Protein AF-A0A164HMA9-F1 (afdb_monomer_lite)

pLDDT: mean 93.38, std 11.04, range [41.97, 98.81]

Sequence (187 aa):
MAGRTLPPNRSRTSLDQERENFEKTQTLAICKAVNESEVPVKSKHVRSAIIGTFQGKGSKVFWSVILRLPIHSNPIIAWKFCHTLHKILREGHPNVLKDSQQHRDFLVDKGKLWGHFKEGYGKLIYLYCRLLVVKLDFHRRNPKFPGNLMLKDEEIDLVCEQDINLYFQLSVELLDYMDEILSLQTA

Foldseek 3Di:
DDDDDDPDDPPDDPVNVVVVVLLVQLLVLLCQQQDQDPDHRDVVSLVSNQVSCVVVVECVSVVVNLVPDPLLPRLSSLLSNLVSLLSNLQRHHLRHLVVCLVCLVVLVVSLVSLVVVVDDSSVLSNLSSVLVNLLSVLCVVQVLAGSNRDDDPVSVCVSQVVDPVSVVVNVVSVVVSVVSVVSNVVD

InterPro domains:
  IPR008942 ENTH/VHS [G3DSA:1.25.40.90] (10-142)
  IPR008942 ENTH/VHS [SSF48464] (27-141)
  IPR011417 AP180 N-terminal homology (ANTH) domain [PF07651] (26-186)
  IPR013809 ENTH domain [PS50942] (18-146)
  IPR013809 ENTH domain [SM00273] (24-146)
  IPR030224 Sla2 family [PTHR10407] (11-186)

Structure (mmCIF, N/CA/C/O backbone):
data_AF-A0A164HMA9-F1
#
_entry.id   AF-A0A164HMA9-F1
#
loop_
_atom_site.group_PDB
_atom_site.id
_atom_site.type_symbol
_atom_site.label_atom_id
_atom_site.label_alt_id
_atom_site.label_comp_id
_atom_site.label_asym_id
_atom_site.label_entity_id
_atom_site.label_seq_id
_atom_site.pdbx_PDB_ins_code
_atom_site.Cartn_x
_atom_site.Cartn_y
_atom_site.Cartn_z
_atom_site.occupancy
_atom_site.B_iso_or_equiv
_atom_site.auth_seq_id
_atom_site.auth_comp_id
_atom_site.auth_asym_id
_atom_site.auth_atom_id
_atom_site.pdbx_PDB_model_num
ATOM 1 N N . MET A 1 1 ? -10.233 56.058 -25.658 1.00 42.38 1 MET A N 1
ATOM 2 C CA . MET A 1 1 ? -9.055 55.198 -25.412 1.00 42.38 1 MET A CA 1
ATOM 3 C C . MET A 1 1 ? -9.247 54.517 -24.065 1.00 42.38 1 MET A C 1
ATOM 5 O O . MET A 1 1 ? -9.192 55.199 -23.054 1.00 42.38 1 MET A O 1
ATOM 9 N N . ALA A 1 2 ? -9.569 53.222 -24.041 1.00 41.97 2 ALA A N 1
ATOM 10 C CA . ALA A 1 2 ? -9.726 52.460 -22.800 1.00 41.97 2 ALA A CA 1
ATOM 11 C C . ALA A 1 2 ? -8.442 51.656 -22.550 1.00 41.97 2 ALA A C 1
ATOM 13 O O . ALA A 1 2 ? -8.130 50.734 -23.305 1.00 41.97 2 ALA A O 1
ATOM 14 N N . GLY A 1 3 ? -7.675 52.049 -21.532 1.00 44.75 3 GLY A N 1
ATOM 15 C CA . GLY A 1 3 ? -6.480 51.330 -21.098 1.00 44.75 3 GLY A CA 1
ATOM 16 C C . GLY A 1 3 ? -6.866 49.997 -20.464 1.00 44.75 3 GLY A C 1
ATOM 17 O O . GLY A 1 3 ? -7.568 49.969 -19.457 1.00 44.75 3 GLY A O 1
ATOM 18 N N . ARG A 1 4 ? -6.421 48.888 -21.063 1.00 50.56 4 ARG A N 1
ATOM 19 C CA . ARG A 1 4 ? -6.525 47.555 -20.462 1.00 50.56 4 ARG A CA 1
ATOM 20 C C . ARG A 1 4 ? -5.518 47.466 -19.318 1.00 50.56 4 ARG A C 1
ATOM 22 O O . ARG A 1 4 ? -4.314 47.440 -19.558 1.00 50.56 4 ARG A O 1
ATOM 29 N N . THR A 1 5 ? -6.008 47.416 -18.088 1.00 55.44 5 THR A N 1
ATOM 30 C CA . THR A 1 5 ? -5.217 47.027 -16.922 1.00 55.44 5 THR A CA 1
ATOM 31 C C . THR A 1 5 ? -4.917 45.529 -17.008 1.00 55.44 5 THR A C 1
ATOM 33 O O . THR A 1 5 ? -5.821 44.697 -17.083 1.00 55.44 5 THR A O 1
ATOM 36 N N . LEU A 1 6 ? -3.631 45.178 -17.051 1.00 59.38 6 LEU A N 1
ATOM 37 C CA . LEU A 1 6 ? -3.171 43.800 -16.869 1.00 59.38 6 LEU A CA 1
ATOM 38 C C . LEU A 1 6 ? -3.570 43.334 -15.458 1.00 59.38 6 LEU A C 1
ATOM 40 O O . LEU A 1 6 ? -3.410 44.110 -14.511 1.00 59.38 6 LEU A O 1
ATOM 44 N N . PRO A 1 7 ? -4.083 42.102 -15.279 1.00 55.00 7 PRO A N 1
ATOM 45 C CA . PRO A 1 7 ? -4.412 41.616 -13.949 1.00 55.00 7 PRO A CA 1
ATOM 46 C C . PRO A 1 7 ? -3.130 41.490 -13.109 1.00 55.00 7 PRO A C 1
ATOM 48 O O . PRO A 1 7 ? -2.076 41.129 -13.644 1.00 55.00 7 PRO A O 1
ATOM 51 N N . PRO A 1 8 ? -3.190 41.784 -11.799 1.00 51.38 8 PRO A N 1
ATOM 52 C CA . PRO A 1 8 ? -2.022 41.734 -10.936 1.00 51.38 8 PRO A CA 1
ATOM 53 C C . PRO A 1 8 ? -1.482 40.304 -10.877 1.00 51.38 8 PRO A C 1
ATOM 55 O O . PRO A 1 8 ? -2.221 39.347 -10.635 1.00 51.38 8 PRO A O 1
ATOM 58 N N . ASN A 1 9 ? -0.175 40.173 -11.106 1.00 57.00 9 ASN A N 1
ATOM 59 C CA . ASN A 1 9 ? 0.567 38.931 -10.955 1.00 57.00 9 ASN A CA 1
ATOM 60 C C . ASN A 1 9 ? 0.371 38.428 -9.518 1.00 57.00 9 ASN A C 1
ATOM 62 O O . ASN A 1 9 ? 0.857 39.038 -8.564 1.00 57.00 9 ASN A O 1
ATOM 66 N N . ARG A 1 10 ? -0.422 37.365 -9.357 1.00 59.72 10 ARG A N 1
ATOM 67 C CA . ARG A 1 10 ? -0.790 36.808 -8.055 1.00 59.72 10 ARG A CA 1
ATOM 68 C C . ARG A 1 10 ? 0.473 36.204 -7.440 1.00 59.72 10 ARG A C 1
ATOM 70 O O . ARG A 1 10 ? 0.840 35.076 -7.758 1.00 59.72 10 ARG A O 1
ATOM 77 N N . SER A 1 11 ? 1.162 36.988 -6.612 1.00 60.69 11 SER A N 1
ATOM 78 C CA . SER A 1 11 ? 2.310 36.535 -5.827 1.00 60.69 11 SER A CA 1
ATOM 79 C C . SER A 1 11 ? 1.923 35.250 -5.091 1.00 60.69 11 SER A C 1
ATOM 81 O O . SER A 1 11 ? 0.920 35.224 -4.372 1.00 60.69 11 SER A O 1
ATOM 83 N N . ARG A 1 12 ? 2.654 34.161 -5.350 1.00 65.44 12 ARG A N 1
ATOM 84 C CA . ARG A 1 12 ? 2.408 32.855 -4.724 1.00 65.44 12 ARG A CA 1
ATOM 85 C C . ARG A 1 12 ? 2.586 32.990 -3.215 1.00 65.44 12 ARG A C 1
ATOM 87 O O . ARG A 1 12 ? 3.557 33.590 -2.760 1.00 65.44 12 ARG A O 1
ATOM 94 N N . THR A 1 13 ? 1.651 32.443 -2.443 1.00 80.12 13 THR A N 1
ATOM 95 C CA . THR A 1 13 ? 1.720 32.532 -0.982 1.00 80.12 13 THR A CA 1
ATOM 96 C C . THR A 1 13 ? 2.803 31.595 -0.434 1.00 80.12 13 THR A C 1
ATOM 98 O O . THR A 1 13 ? 3.120 30.576 -1.050 1.00 80.12 13 THR A O 1
ATOM 101 N N . SER A 1 14 ? 3.359 31.904 0.744 1.00 86.56 14 SER A N 1
ATOM 102 C CA . SER A 1 14 ? 4.336 31.028 1.424 1.00 86.56 14 SER A CA 1
ATOM 103 C C . SER A 1 14 ? 3.796 29.604 1.622 1.00 86.56 14 SER A C 1
ATOM 105 O O . SER A 1 14 ? 4.522 28.631 1.442 1.00 86.56 14 SER A O 1
ATOM 107 N N . LEU A 1 15 ? 2.496 29.477 1.908 1.00 84.81 15 LEU A N 1
ATOM 108 C CA . LEU A 1 15 ? 1.815 28.194 2.100 1.00 84.81 15 LEU A CA 1
ATOM 109 C C . LEU A 1 15 ? 1.736 27.370 0.806 1.00 84.81 15 LEU A C 1
ATOM 111 O O . LEU A 1 15 ? 1.909 26.151 0.832 1.00 84.81 15 LEU A O 1
ATOM 115 N N . ASP A 1 16 ? 1.507 28.021 -0.339 1.00 86.75 16 ASP A N 1
ATOM 116 C CA . ASP A 1 16 ? 1.524 27.339 -1.638 1.00 86.75 16 ASP A CA 1
ATOM 117 C C . ASP A 1 16 ? 2.924 26.801 -1.958 1.00 86.75 16 ASP A C 1
ATOM 119 O O . ASP A 1 16 ? 3.058 25.687 -2.470 1.00 86.75 16 ASP A O 1
ATOM 123 N N . GLN A 1 17 ? 3.966 27.561 -1.607 1.00 88.88 17 GLN A N 1
ATOM 124 C CA . GLN A 1 17 ? 5.356 27.157 -1.805 1.00 88.88 17 GLN A CA 1
ATOM 125 C C . GLN A 1 17 ? 5.742 25.967 -0.915 1.00 88.88 17 GLN A C 1
ATOM 127 O O . GLN A 1 17 ? 6.400 25.037 -1.383 1.00 88.88 17 GLN A O 1
ATOM 132 N N . GLU A 1 18 ? 5.313 25.960 0.349 1.00 89.50 18 GLU A N 1
ATOM 133 C CA . GLU A 1 18 ? 5.516 24.833 1.266 1.00 89.50 18 GLU A CA 1
ATOM 134 C C . GLU A 1 18 ? 4.823 23.563 0.767 1.00 89.50 18 GLU A C 1
ATOM 136 O O . GLU A 1 18 ? 5.439 22.493 0.746 1.00 89.50 18 GLU A O 1
ATOM 141 N N . ARG A 1 19 ? 3.576 23.680 0.289 1.00 89.50 19 ARG A N 1
ATOM 142 C CA . ARG A 1 19 ? 2.839 22.548 -0.287 1.00 89.50 19 ARG A CA 1
ATOM 143 C C . ARG A 1 19 ? 3.537 21.995 -1.528 1.00 89.50 19 ARG A C 1
ATOM 145 O O . ARG A 1 19 ? 3.702 20.782 -1.643 1.00 89.50 19 ARG A O 1
ATOM 152 N N . GLU A 1 20 ? 3.976 22.864 -2.436 1.00 91.62 20 GLU A N 1
ATOM 153 C CA . GLU A 1 20 ? 4.693 22.454 -3.649 1.00 91.62 20 GLU A CA 1
ATOM 154 C C . GLU A 1 20 ? 6.024 21.764 -3.306 1.00 91.62 20 GLU A C 1
ATOM 156 O O . GLU A 1 20 ? 6.363 20.723 -3.874 1.00 91.62 20 GLU A O 1
ATOM 161 N N . ASN A 1 21 ? 6.768 22.303 -2.337 1.00 94.06 21 ASN A N 1
ATOM 162 C CA . ASN A 1 21 ? 8.024 21.716 -1.871 1.00 94.06 21 ASN A CA 1
ATOM 163 C C . ASN A 1 21 ? 7.807 20.340 -1.221 1.00 94.06 21 ASN A C 1
ATOM 165 O O . ASN A 1 21 ? 8.587 19.411 -1.463 1.00 94.06 21 ASN A O 1
ATOM 169 N N . PHE A 1 22 ? 6.737 20.186 -0.438 1.00 94.44 22 PHE A N 1
ATOM 170 C CA . PHE A 1 22 ? 6.326 18.903 0.125 1.00 94.44 22 PHE A CA 1
ATOM 171 C C . PHE A 1 22 ? 6.006 17.883 -0.975 1.00 94.44 22 PHE A C 1
ATOM 173 O O . PHE A 1 22 ? 6.585 16.795 -0.985 1.00 94.44 22 PHE A O 1
ATOM 180 N N . GLU A 1 23 ? 5.147 18.237 -1.935 1.00 95.06 23 GLU A N 1
ATOM 181 C CA . GLU A 1 23 ? 4.755 17.345 -3.033 1.00 95.06 23 GLU A CA 1
ATOM 182 C C . GLU A 1 23 ? 5.958 16.922 -3.884 1.00 95.06 23 GLU A C 1
ATOM 184 O O . GLU A 1 23 ? 6.098 15.740 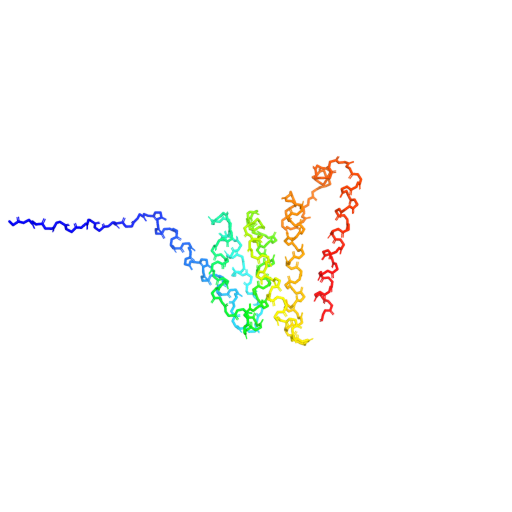-4.215 1.00 95.06 23 GLU A O 1
ATOM 189 N N . LYS A 1 24 ? 6.874 17.853 -4.179 1.00 96.06 24 LYS A N 1
ATOM 190 C CA . LYS A 1 24 ? 8.140 17.565 -4.872 1.00 96.06 24 LYS A CA 1
ATOM 191 C C . LYS A 1 24 ? 8.995 16.573 -4.090 1.00 96.06 24 LYS A C 1
ATOM 193 O O . LYS A 1 24 ? 9.445 15.570 -4.644 1.00 96.06 24 LYS A O 1
ATOM 198 N N . THR A 1 25 ? 9.191 16.820 -2.797 1.00 95.94 25 THR A N 1
ATOM 199 C CA . THR A 1 25 ? 10.012 15.960 -1.930 1.00 95.94 25 THR A CA 1
ATOM 200 C C . THR A 1 25 ? 9.420 14.558 -1.816 1.00 95.94 25 THR A C 1
ATOM 202 O O . THR A 1 25 ? 10.141 13.565 -1.939 1.00 95.94 25 THR A O 1
ATOM 205 N N . GLN A 1 26 ? 8.100 14.463 -1.645 1.00 97.25 26 GLN A N 1
ATOM 206 C CA . GLN A 1 26 ? 7.395 13.187 -1.584 1.00 97.25 26 GLN A CA 1
ATOM 207 C C . GLN A 1 26 ? 7.448 12.431 -2.903 1.00 97.25 26 GLN A C 1
ATOM 209 O O . GLN A 1 26 ? 7.765 11.243 -2.912 1.00 97.25 26 GLN A O 1
ATOM 214 N N . THR A 1 27 ? 7.239 13.120 -4.023 1.00 98.06 27 THR A N 1
ATOM 215 C CA . THR A 1 27 ? 7.358 12.522 -5.357 1.00 98.06 27 THR A CA 1
ATOM 216 C C . THR A 1 27 ? 8.736 11.898 -5.557 1.00 98.06 27 THR A C 1
ATOM 218 O O . THR A 1 27 ? 8.840 10.740 -5.955 1.00 98.06 27 THR A O 1
ATOM 221 N N . LEU A 1 28 ? 9.806 12.615 -5.197 1.00 97.75 28 LEU A N 1
ATOM 222 C CA . LEU A 1 28 ? 11.170 12.092 -5.287 1.00 97.75 28 LEU A CA 1
ATOM 223 C C . LEU A 1 28 ? 11.397 10.878 -4.380 1.00 97.75 28 LEU A C 1
ATOM 225 O O . LEU A 1 28 ? 12.070 9.932 -4.791 1.00 97.75 28 LEU A O 1
ATOM 229 N N . ALA A 1 29 ? 10.862 10.884 -3.157 1.00 97.69 29 ALA A N 1
ATOM 230 C CA . ALA A 1 29 ? 10.971 9.743 -2.252 1.00 97.69 29 ALA A CA 1
ATOM 231 C C . ALA A 1 29 ? 10.271 8.501 -2.825 1.00 97.69 29 ALA A C 1
ATOM 233 O O . ALA A 1 29 ? 10.869 7.425 -2.848 1.00 97.69 29 ALA A O 1
ATOM 234 N N . ILE A 1 30 ? 9.052 8.662 -3.348 1.00 98.50 30 ILE A N 1
ATOM 235 C CA . ILE A 1 30 ? 8.262 7.572 -3.931 1.00 98.50 30 ILE A CA 1
ATOM 236 C C . ILE A 1 30 ? 8.946 7.020 -5.184 1.00 98.50 30 ILE A C 1
ATOM 238 O O . ILE A 1 30 ? 9.157 5.813 -5.258 1.00 98.50 30 ILE A O 1
ATOM 242 N N . CYS A 1 31 ? 9.388 7.870 -6.116 1.00 98.31 31 CYS A N 1
ATOM 243 C CA . CYS A 1 31 ? 10.107 7.422 -7.315 1.00 98.31 31 CYS A CA 1
ATOM 244 C C . CYS A 1 31 ? 11.437 6.730 -6.974 1.00 98.31 31 CYS A C 1
ATOM 246 O O . CYS A 1 31 ? 11.845 5.790 -7.648 1.00 98.31 31 CYS A O 1
ATOM 248 N N . LYS A 1 32 ? 12.124 7.146 -5.901 1.00 98.19 32 LYS A N 1
ATOM 249 C CA . LYS A 1 32 ? 13.338 6.455 -5.436 1.00 98.19 32 LYS A CA 1
ATOM 250 C C . LYS A 1 32 ? 13.043 5.130 -4.732 1.00 98.19 32 LYS A C 1
ATOM 2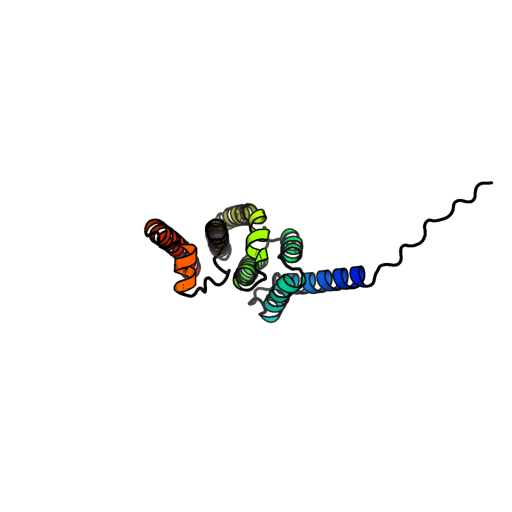52 O O . LYS A 1 32 ? 13.920 4.267 -4.722 1.00 98.19 32 LYS A O 1
ATOM 257 N N . ALA A 1 33 ? 11.865 4.961 -4.133 1.00 98.25 33 ALA A N 1
ATOM 258 C CA . ALA A 1 33 ? 11.427 3.683 -3.574 1.00 98.25 33 ALA A CA 1
ATOM 259 C C . ALA A 1 33 ? 10.963 2.720 -4.680 1.00 98.25 33 ALA A C 1
ATOM 261 O O . ALA A 1 33 ? 11.342 1.553 -4.671 1.00 98.25 33 ALA A O 1
ATOM 262 N N . VAL A 1 34 ? 10.202 3.224 -5.651 1.00 98.44 34 VAL A N 1
ATOM 263 C CA . VAL A 1 34 ? 9.575 2.467 -6.739 1.00 98.44 34 VAL A CA 1
ATOM 264 C C . VAL A 1 34 ? 10.280 2.794 -8.060 1.00 98.44 34 VAL A C 1
ATOM 266 O O . VAL A 1 34 ? 9.800 3.586 -8.865 1.00 98.44 34 VAL A O 1
ATOM 269 N N . ASN A 1 35 ? 11.458 2.200 -8.249 1.00 97.81 35 ASN A N 1
ATOM 270 C CA . ASN A 1 35 ? 12.292 2.360 -9.445 1.00 97.81 35 ASN A CA 1
ATOM 271 C C . ASN A 1 35 ? 12.553 1.015 -10.137 1.00 97.81 35 ASN A C 1
ATOM 273 O O . ASN A 1 35 ? 12.222 -0.041 -9.607 1.00 97.81 35 ASN A O 1
ATOM 277 N N . GLU A 1 36 ? 13.184 1.061 -11.304 1.00 98.00 36 GLU A N 1
ATOM 278 C CA . GLU A 1 36 ? 13.479 -0.113 -12.134 1.00 98.00 36 GLU A CA 1
ATOM 279 C C . GLU A 1 36 ? 14.688 -0.942 -11.682 1.00 98.00 36 GLU A C 1
ATOM 281 O O . GLU A 1 36 ? 14.882 -2.048 -12.172 1.00 98.00 36 GLU A O 1
ATOM 286 N N . SER A 1 37 ? 15.509 -0.444 -10.753 1.00 97.69 37 SER A N 1
ATOM 287 C CA . SER A 1 37 ? 16.722 -1.152 -10.337 1.00 97.69 37 SER A CA 1
ATOM 288 C C . SER A 1 37 ? 16.371 -2.410 -9.546 1.00 97.69 37 SER A C 1
ATOM 290 O O . SER A 1 37 ? 15.733 -2.307 -8.499 1.00 97.69 37 SER A O 1
ATOM 292 N N . GLU A 1 38 ? 16.834 -3.581 -9.973 1.00 97.00 38 GLU A N 1
ATOM 293 C CA . GLU A 1 38 ? 16.605 -4.871 -9.304 1.00 97.00 38 GLU A CA 1
ATOM 294 C C . GLU A 1 38 ? 17.461 -5.017 -8.034 1.00 97.00 38 GLU A C 1
ATOM 296 O O . GLU A 1 38 ? 18.403 -5.790 -7.924 1.00 97.00 38 GLU A O 1
ATOM 301 N N . VAL A 1 39 ? 17.153 -4.177 -7.054 1.00 97.19 39 VAL A N 1
ATOM 302 C CA . VAL A 1 39 ? 17.777 -4.133 -5.734 1.00 97.19 39 VAL A CA 1
ATOM 303 C C . VAL A 1 39 ? 16.689 -3.931 -4.685 1.00 97.19 39 VAL A C 1
ATOM 305 O O . VAL A 1 39 ? 15.644 -3.342 -5.003 1.00 97.19 39 VAL A O 1
ATOM 308 N N . PRO A 1 40 ? 16.922 -4.339 -3.425 1.00 96.25 40 PRO A N 1
ATOM 309 C CA . PRO A 1 40 ? 15.972 -4.108 -2.347 1.00 96.25 40 PRO A CA 1
ATOM 310 C C . PRO A 1 40 ? 15.517 -2.646 -2.264 1.00 96.25 40 PRO A C 1
ATOM 312 O O . PRO A 1 40 ? 16.291 -1.707 -2.491 1.00 96.25 40 PRO A O 1
ATOM 315 N N . VAL A 1 41 ? 14.242 -2.438 -1.921 1.00 96.19 41 VAL A N 1
ATOM 316 C CA . VAL A 1 41 ? 13.709 -1.088 -1.707 1.00 96.19 41 VAL A CA 1
ATOM 317 C C . VAL A 1 41 ? 14.472 -0.443 -0.553 1.00 96.19 41 VAL A C 1
ATOM 319 O O . VAL A 1 41 ? 14.503 -0.962 0.560 1.00 96.19 41 VAL A O 1
ATOM 322 N N . LYS A 1 42 ? 15.087 0.716 -0.799 1.00 95.44 42 LYS A N 1
ATOM 323 C CA . LYS A 1 42 ? 15.872 1.406 0.230 1.00 95.44 42 LYS A CA 1
ATOM 324 C C . LYS A 1 42 ? 14.946 1.915 1.337 1.00 95.44 42 LYS A C 1
ATOM 326 O O . LYS A 1 42 ? 14.136 2.814 1.099 1.00 95.44 42 LYS A O 1
ATOM 331 N N . SER A 1 43 ? 15.137 1.424 2.563 1.00 95.75 43 SER A N 1
ATOM 332 C CA . SER A 1 43 ? 14.278 1.723 3.722 1.00 95.75 43 SER A CA 1
ATOM 333 C C . SER A 1 43 ? 14.105 3.216 3.991 1.00 95.75 43 SER A C 1
ATOM 335 O O . SER A 1 43 ? 13.018 3.650 4.360 1.00 95.75 43 SER A O 1
ATOM 337 N N . LYS A 1 44 ? 15.137 4.034 3.735 1.00 97.44 44 LYS A N 1
ATOM 338 C CA . LYS A 1 44 ? 15.043 5.495 3.889 1.00 97.44 44 LYS A CA 1
ATOM 339 C C . LYS A 1 44 ? 13.964 6.125 3.004 1.00 97.44 44 LYS A C 1
ATOM 341 O O . LYS A 1 44 ? 13.292 7.044 3.448 1.00 97.44 44 LYS A O 1
ATOM 346 N N . HIS A 1 45 ? 13.765 5.626 1.782 1.00 98.06 45 HIS A N 1
ATOM 347 C CA . HIS A 1 45 ? 12.774 6.177 0.854 1.00 98.06 45 HIS A CA 1
ATOM 348 C C . HIS A 1 45 ? 11.354 5.745 1.226 1.00 98.06 45 HIS A C 1
ATOM 350 O O . HIS A 1 45 ? 10.450 6.574 1.202 1.00 98.06 45 HIS A O 1
ATOM 356 N N . VAL A 1 46 ? 11.178 4.498 1.679 1.00 98.25 46 VAL A N 1
ATOM 357 C CA . VAL A 1 46 ? 9.897 4.028 2.237 1.00 98.25 46 VAL A CA 1
ATOM 358 C C . VAL A 1 46 ? 9.540 4.819 3.494 1.00 98.25 46 VAL A C 1
ATOM 360 O O . VAL A 1 46 ? 8.426 5.320 3.602 1.00 98.25 46 VAL A O 1
ATOM 363 N N . ARG A 1 47 ? 10.498 5.019 4.409 1.00 98.19 47 ARG A N 1
ATOM 364 C CA . ARG A 1 47 ? 10.296 5.827 5.620 1.00 98.19 47 ARG A CA 1
ATOM 365 C C . ARG A 1 47 ? 9.905 7.266 5.282 1.00 98.19 47 ARG A C 1
ATOM 367 O O . ARG A 1 47 ? 8.975 7.789 5.883 1.00 98.19 47 ARG A O 1
ATOM 374 N N . SER A 1 48 ? 10.570 7.895 4.310 1.00 98.25 48 SER A N 1
ATOM 375 C CA . SER A 1 48 ? 10.191 9.233 3.838 1.00 98.25 48 SER A CA 1
ATOM 376 C C . SER A 1 48 ? 8.774 9.276 3.261 1.00 98.25 48 SER A C 1
ATOM 378 O O . SER A 1 48 ? 8.056 10.237 3.534 1.00 98.25 48 SER A O 1
ATOM 380 N N . ALA A 1 49 ? 8.358 8.247 2.514 1.00 98.25 49 ALA A N 1
ATOM 381 C CA . ALA A 1 49 ? 6.998 8.143 1.986 1.00 98.25 49 ALA A CA 1
ATOM 382 C C . ALA A 1 49 ? 5.957 7.965 3.108 1.00 98.25 49 ALA A C 1
ATOM 384 O O . ALA A 1 49 ? 4.935 8.645 3.106 1.00 98.25 49 ALA A O 1
ATOM 385 N N . ILE A 1 50 ? 6.248 7.128 4.113 1.00 98.56 50 ILE A N 1
ATOM 386 C CA . ILE A 1 50 ? 5.408 6.945 5.309 1.00 98.56 50 ILE A CA 1
ATOM 387 C C . ILE A 1 50 ? 5.248 8.268 6.065 1.00 98.56 50 ILE A C 1
ATOM 389 O O . ILE A 1 50 ? 4.121 8.705 6.280 1.00 98.56 50 ILE A O 1
ATOM 393 N N . ILE A 1 51 ? 6.350 8.951 6.402 1.00 98.31 51 ILE A N 1
ATOM 394 C CA . ILE A 1 51 ? 6.321 10.274 7.060 1.00 98.31 51 ILE A CA 1
ATOM 395 C C . ILE A 1 51 ? 5.517 11.275 6.221 1.00 98.31 51 ILE A C 1
ATOM 397 O O . ILE A 1 51 ? 4.743 12.068 6.758 1.00 98.31 51 ILE A O 1
ATOM 401 N N . GLY A 1 52 ? 5.647 11.190 4.898 1.00 97.94 52 GLY A N 1
ATOM 402 C CA . GLY A 1 52 ? 4.862 11.968 3.953 1.00 97.94 52 GLY A CA 1
ATOM 403 C C . GLY A 1 52 ? 3.363 11.834 4.129 1.00 97.94 52 GLY A C 1
ATOM 404 O O . GLY A 1 52 ? 2.652 12.832 4.054 1.00 97.94 52 GLY A O 1
ATOM 405 N N . THR A 1 53 ? 2.878 10.628 4.421 1.00 98.31 53 THR A N 1
ATOM 406 C CA . THR A 1 53 ? 1.445 10.416 4.653 1.00 98.31 53 THR A CA 1
ATOM 407 C C . THR A 1 53 ? 0.934 11.140 5.896 1.00 98.31 53 THR A C 1
ATOM 409 O O . THR A 1 53 ? -0.204 11.600 5.897 1.00 98.31 53 THR A O 1
ATOM 412 N N . PHE A 1 54 ? 1.766 11.318 6.929 1.00 98.12 54 PHE A N 1
ATOM 413 C CA . PHE A 1 54 ? 1.404 12.096 8.118 1.00 98.12 54 PHE A CA 1
ATOM 414 C C . PHE A 1 54 ? 1.392 13.598 7.830 1.00 98.12 54 PHE A C 1
ATOM 416 O O . PHE A 1 54 ? 0.444 14.284 8.202 1.00 98.12 54 PHE A O 1
ATOM 423 N N . GLN A 1 55 ? 2.397 14.098 7.108 1.00 96.38 55 GLN A N 1
ATOM 424 C CA . GLN A 1 55 ? 2.462 15.505 6.694 1.00 96.38 55 GLN A CA 1
ATOM 425 C C . GLN A 1 55 ? 1.295 15.883 5.767 1.00 96.38 55 GLN A C 1
ATOM 427 O O . GLN A 1 55 ? 0.676 16.929 5.938 1.00 96.38 55 GLN A O 1
ATOM 432 N N . GLY A 1 56 ? 0.954 15.002 4.822 1.00 95.19 56 GLY A N 1
ATOM 433 C CA . GLY A 1 56 ? -0.160 15.176 3.887 1.00 95.19 56 GLY A CA 1
ATOM 434 C C . GLY A 1 56 ? -1.526 14.716 4.410 1.00 95.19 56 GLY A C 1
ATOM 435 O O . GLY A 1 56 ? -2.502 14.809 3.669 1.00 95.19 56 GLY A O 1
ATOM 436 N N . LYS A 1 57 ? -1.601 14.205 5.650 1.00 96.56 57 LYS A N 1
ATOM 437 C CA . LYS A 1 57 ? -2.811 13.656 6.301 1.00 96.56 57 LYS A CA 1
ATOM 438 C C . LYS A 1 57 ? -3.559 12.584 5.487 1.00 96.56 57 LYS A C 1
ATOM 440 O O . LYS A 1 57 ? -4.785 12.475 5.568 1.00 96.56 57 LYS A O 1
ATOM 445 N N . GLY A 1 58 ? -2.836 11.782 4.709 1.00 97.00 58 GLY A N 1
ATOM 446 C CA . GLY A 1 58 ? -3.413 10.780 3.814 1.00 97.00 58 GLY A CA 1
ATOM 447 C C . GLY A 1 58 ? -2.445 10.286 2.743 1.00 97.00 58 GLY A C 1
ATOM 448 O O . GLY A 1 58 ? -1.239 10.526 2.803 1.00 97.00 58 GLY A O 1
ATOM 449 N N . SER A 1 59 ? -2.977 9.588 1.741 1.00 97.81 59 SER A N 1
ATOM 450 C CA . SER A 1 59 ? -2.185 8.916 0.692 1.00 97.81 59 SER A CA 1
ATOM 451 C C . SER A 1 59 ? -2.296 9.553 -0.699 1.00 97.81 59 SER A C 1
ATOM 453 O O . SER A 1 59 ? -1.773 9.013 -1.673 1.00 97.81 59 SER A O 1
ATOM 455 N N . LYS A 1 60 ? -2.931 10.727 -0.812 1.00 97.25 60 LYS A N 1
ATOM 456 C CA . LYS A 1 60 ? -3.199 11.394 -2.100 1.00 97.25 60 LYS A CA 1
ATOM 457 C C . LYS A 1 60 ? -1.952 11.548 -2.979 1.00 97.25 60 LYS A C 1
ATOM 459 O O . LYS A 1 60 ? -1.983 11.191 -4.155 1.00 97.25 60 LYS A O 1
ATOM 464 N N . VAL A 1 61 ? -0.850 12.057 -2.420 1.00 97.75 61 VAL A N 1
ATOM 465 C CA . VAL A 1 61 ? 0.402 12.246 -3.177 1.00 97.75 61 VAL A CA 1
ATOM 466 C C . VAL A 1 61 ? 0.971 10.899 -3.620 1.00 97.75 61 VAL A C 1
ATOM 468 O O . VAL A 1 61 ? 1.333 10.764 -4.787 1.00 97.75 61 VAL A O 1
ATOM 471 N N . PHE A 1 62 ? 0.967 9.893 -2.736 1.00 98.56 62 PHE A N 1
ATOM 472 C CA . PHE A 1 62 ? 1.420 8.537 -3.051 1.00 98.56 62 PHE A CA 1
ATOM 473 C C . PHE A 1 62 ? 0.709 7.979 -4.283 1.00 98.56 62 PHE A C 1
ATOM 475 O O . PHE A 1 62 ? 1.357 7.692 -5.291 1.00 98.56 62 PHE A O 1
ATOM 482 N N . TRP A 1 63 ? -0.622 7.920 -4.250 1.00 98.56 63 TRP A N 1
ATOM 483 C CA . TRP A 1 63 ? -1.403 7.394 -5.367 1.00 98.56 63 TRP A CA 1
ATOM 484 C C . TRP A 1 63 ? -1.252 8.228 -6.636 1.00 98.56 63 TRP A C 1
ATOM 486 O O . TRP A 1 63 ? -1.120 7.662 -7.720 1.00 98.56 63 TRP A O 1
ATOM 496 N N . SER A 1 64 ? -1.157 9.557 -6.520 1.00 98.12 64 SER A N 1
ATOM 497 C CA . SER A 1 64 ? -0.919 10.416 -7.685 1.00 98.12 64 SER A CA 1
ATOM 498 C C . SER A 1 64 ? 0.384 10.078 -8.416 1.00 98.12 64 SER A C 1
ATOM 500 O O . SER A 1 64 ? 0.455 10.251 -9.629 1.00 98.12 64 SER A O 1
ATOM 502 N N . VAL A 1 65 ? 1.425 9.634 -7.705 1.00 98.44 65 VAL A N 1
ATOM 503 C CA . VAL A 1 65 ? 2.716 9.252 -8.295 1.00 98.44 65 VAL A CA 1
ATOM 504 C C . VAL A 1 65 ? 2.633 7.841 -8.864 1.00 98.44 65 VAL A C 1
ATOM 506 O O . VAL A 1 65 ? 2.980 7.640 -10.023 1.00 98.44 65 VAL A O 1
ATOM 509 N N . ILE A 1 66 ? 2.111 6.888 -8.087 1.00 98.31 66 ILE A N 1
ATOM 510 C CA . ILE A 1 66 ? 1.958 5.480 -8.486 1.00 98.31 66 ILE A CA 1
ATOM 511 C C . ILE A 1 66 ? 1.185 5.338 -9.798 1.00 98.31 66 ILE A C 1
ATOM 513 O O . ILE A 1 66 ? 1.622 4.607 -10.683 1.00 98.31 66 ILE A O 1
ATOM 517 N N . LEU A 1 67 ? 0.086 6.078 -9.967 1.00 97.88 67 LEU A N 1
ATOM 518 C CA . LEU A 1 67 ? -0.739 6.016 -11.178 1.00 97.88 67 LEU A CA 1
ATOM 519 C C . LEU A 1 67 ? -0.012 6.488 -12.452 1.00 97.88 67 LEU A C 1
ATOM 521 O O . LEU A 1 67 ? -0.481 6.209 -13.551 1.00 97.88 67 LEU A O 1
ATOM 525 N N . ARG A 1 68 ? 1.129 7.177 -12.322 1.00 97.69 68 ARG A N 1
ATOM 526 C CA . ARG A 1 68 ? 1.975 7.625 -13.441 1.00 97.69 68 ARG A CA 1
ATOM 527 C C . ARG A 1 68 ? 3.149 6.683 -13.734 1.00 97.69 68 ARG A C 1
ATOM 529 O O . ARG A 1 68 ? 3.843 6.887 -14.726 1.00 97.69 68 ARG A O 1
ATOM 536 N N . LEU A 1 69 ? 3.399 5.677 -12.893 1.00 97.75 69 LEU A N 1
ATOM 537 C CA . LEU A 1 69 ? 4.499 4.729 -13.079 1.00 97.75 69 LEU A CA 1
ATOM 538 C C . LEU A 1 69 ? 4.095 3.562 -14.004 1.00 97.75 69 LEU A C 1
ATOM 540 O O . LEU A 1 69 ? 2.933 3.144 -14.004 1.00 97.75 69 LEU A O 1
ATOM 544 N N . PRO A 1 70 ? 5.042 2.963 -14.753 1.00 97.25 70 PRO A N 1
ATOM 545 C CA . PRO A 1 70 ? 4.782 1.847 -15.669 1.00 97.25 70 PRO A CA 1
ATOM 546 C C . PRO A 1 70 ? 4.627 0.495 -14.935 1.00 97.25 70 PRO A C 1
ATOM 548 O O . PRO A 1 70 ? 5.287 -0.494 -15.242 1.00 97.25 70 PRO A O 1
ATOM 551 N N . ILE A 1 71 ? 3.713 0.430 -13.961 1.00 97.56 71 ILE A N 1
ATOM 552 C CA . ILE A 1 71 ? 3.441 -0.751 -13.110 1.00 97.56 71 ILE A CA 1
ATOM 553 C C . ILE A 1 71 ? 2.923 -1.951 -13.920 1.00 97.56 71 ILE A C 1
ATOM 555 O O . ILE A 1 71 ? 2.946 -3.081 -13.452 1.00 97.56 71 ILE A O 1
ATOM 559 N N . HIS A 1 72 ? 2.415 -1.716 -15.127 1.00 95.44 72 HIS A N 1
ATOM 560 C CA . HIS A 1 72 ? 1.864 -2.758 -15.993 1.00 95.44 72 HIS A CA 1
ATOM 561 C C . HIS A 1 72 ? 2.914 -3.453 -16.868 1.00 95.44 72 HIS A C 1
ATOM 563 O O . HIS A 1 72 ? 2.626 -4.522 -17.390 1.00 95.44 72 HIS A O 1
ATOM 569 N N . SER A 1 73 ? 4.086 -2.845 -17.066 1.00 95.44 73 SER A N 1
ATOM 570 C CA . SER A 1 73 ? 5.095 -3.327 -18.019 1.00 95.44 73 SER A CA 1
ATOM 571 C C . SER A 1 73 ? 6.458 -3.593 -17.388 1.00 95.44 73 SER A C 1
ATOM 573 O O . SER A 1 73 ? 7.252 -4.325 -17.970 1.00 95.44 73 SER A O 1
ATOM 575 N N . ASN A 1 74 ? 6.740 -3.049 -16.199 1.00 97.50 74 ASN A N 1
ATOM 576 C CA . ASN A 1 74 ? 7.995 -3.290 -15.495 1.00 97.50 74 ASN A CA 1
ATOM 577 C C . ASN A 1 74 ? 7.753 -4.097 -14.198 1.00 97.50 74 ASN A C 1
ATOM 579 O O . ASN A 1 74 ? 7.168 -3.558 -13.249 1.00 97.50 74 ASN A O 1
ATOM 583 N N . PRO A 1 75 ? 8.216 -5.362 -14.122 1.00 97.56 75 PRO A N 1
ATOM 584 C CA . PRO A 1 75 ? 7.976 -6.227 -12.966 1.00 97.56 75 PRO A CA 1
ATOM 585 C C . PRO A 1 75 ? 8.677 -5.735 -11.696 1.00 97.56 75 PRO A C 1
ATOM 587 O O . PRO A 1 75 ? 8.125 -5.854 -10.603 1.00 97.56 75 PRO A O 1
ATOM 590 N N . ILE A 1 76 ? 9.856 -5.118 -11.815 1.00 98.31 76 ILE A N 1
ATOM 591 C CA . ILE A 1 76 ? 10.593 -4.585 -10.663 1.00 98.31 76 ILE A CA 1
ATOM 592 C C . ILE A 1 76 ? 9.838 -3.405 -10.050 1.00 98.31 76 ILE A C 1
ATOM 594 O O . ILE A 1 76 ? 9.642 -3.348 -8.836 1.00 98.31 76 ILE A O 1
ATOM 598 N N . ILE A 1 77 ? 9.344 -2.490 -10.888 1.00 98.56 77 ILE A N 1
ATOM 599 C CA . ILE A 1 77 ? 8.496 -1.372 -10.454 1.00 98.56 77 ILE A CA 1
ATOM 600 C C . ILE A 1 77 ? 7.218 -1.897 -9.798 1.00 98.56 77 ILE A C 1
ATOM 602 O O . ILE A 1 77 ? 6.849 -1.412 -8.730 1.00 98.56 77 ILE A O 1
ATOM 606 N N . ALA A 1 78 ? 6.563 -2.901 -10.385 1.00 98.56 78 ALA A N 1
ATOM 607 C CA . ALA A 1 78 ? 5.3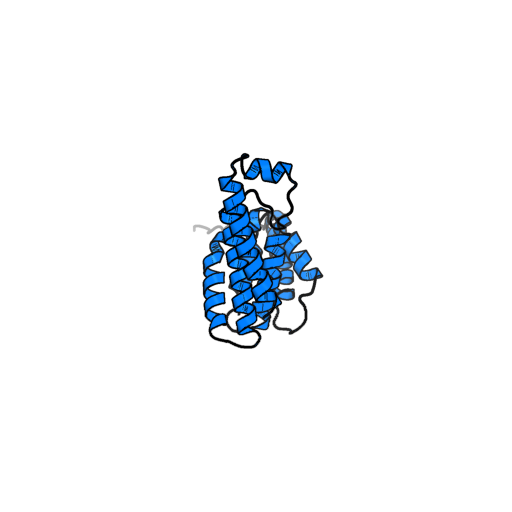46 -3.488 -9.833 1.00 98.56 78 ALA A CA 1
ATOM 608 C C . ALA A 1 78 ? 5.576 -4.146 -8.463 1.00 98.56 78 ALA A C 1
ATOM 610 O O . ALA A 1 78 ? 4.857 -3.848 -7.509 1.00 98.56 78 ALA A O 1
ATOM 611 N N . TRP A 1 79 ? 6.631 -4.953 -8.326 1.00 98.31 79 TRP A N 1
ATOM 612 C CA . TRP A 1 79 ? 7.015 -5.568 -7.056 1.00 98.31 79 TRP A CA 1
ATOM 613 C C . TRP A 1 79 ? 7.312 -4.521 -5.976 1.00 98.31 79 TRP A C 1
ATOM 615 O O . TRP A 1 79 ? 6.795 -4.583 -4.856 1.00 98.31 79 TRP A O 1
ATOM 625 N N . LYS A 1 80 ? 8.116 -3.507 -6.316 1.00 98.69 80 LYS A N 1
ATOM 626 C CA . LYS A 1 80 ? 8.460 -2.425 -5.386 1.00 98.69 80 LYS A CA 1
ATOM 627 C C . LYS A 1 80 ? 7.261 -1.561 -5.027 1.00 98.69 80 LYS A C 1
ATOM 629 O O . LYS A 1 80 ? 7.196 -1.078 -3.895 1.00 98.69 80 LYS A O 1
ATOM 634 N N . PHE A 1 81 ? 6.318 -1.377 -5.947 1.00 98.75 81 PHE A N 1
ATOM 635 C CA . PHE A 1 81 ? 5.034 -0.752 -5.664 1.00 98.75 81 PHE A CA 1
ATOM 636 C C . PHE A 1 81 ? 4.276 -1.550 -4.601 1.00 98.75 81 PHE A C 1
ATOM 638 O O . PHE A 1 81 ? 3.945 -0.970 -3.567 1.00 98.75 81 PHE A O 1
ATOM 645 N N . CYS A 1 82 ? 4.072 -2.858 -4.803 1.00 98.75 82 CYS A N 1
ATOM 646 C CA . CYS A 1 82 ? 3.356 -3.706 -3.850 1.00 98.75 82 CYS A CA 1
ATOM 647 C C . CYS A 1 82 ? 4.004 -3.647 -2.462 1.00 98.75 82 CYS A C 1
ATOM 649 O O . CYS A 1 82 ? 3.332 -3.365 -1.470 1.00 98.75 82 CYS A O 1
ATOM 651 N N . HIS A 1 83 ? 5.330 -3.800 -2.400 1.00 98.62 83 HIS A N 1
ATOM 652 C CA . HIS A 1 83 ? 6.083 -3.694 -1.153 1.00 98.62 83 HIS A CA 1
ATOM 653 C C . HIS A 1 83 ? 5.925 -2.321 -0.478 1.00 98.62 83 HIS A C 1
ATOM 655 O O . HIS A 1 83 ? 5.685 -2.229 0.728 1.00 98.62 83 HIS A O 1
ATOM 661 N N . THR A 1 84 ? 6.086 -1.233 -1.235 1.00 98.75 84 THR A N 1
ATOM 662 C CA . THR A 1 84 ? 6.017 0.131 -0.687 1.00 98.75 84 THR A CA 1
ATOM 663 C C . THR A 1 84 ? 4.609 0.461 -0.199 1.00 98.75 84 THR A C 1
ATOM 665 O O . THR A 1 84 ? 4.461 1.003 0.896 1.00 98.75 84 THR A O 1
ATOM 668 N N . LEU A 1 85 ? 3.579 0.083 -0.962 1.00 98.81 85 LEU A N 1
ATOM 669 C CA . LEU A 1 85 ? 2.186 0.237 -0.559 1.00 98.81 85 LEU A CA 1
ATOM 670 C C . LEU A 1 85 ? 1.883 -0.583 0.698 1.00 98.81 85 LEU A C 1
ATOM 672 O O . LEU A 1 85 ? 1.283 -0.046 1.622 1.00 98.81 85 LEU A O 1
ATOM 676 N N . HIS A 1 86 ? 2.350 -1.832 0.791 1.00 98.75 86 HIS A N 1
ATOM 677 C CA . HIS A 1 86 ? 2.147 -2.659 1.983 1.00 98.75 86 HIS A CA 1
ATOM 678 C C . HIS A 1 86 ? 2.695 -1.975 3.244 1.00 98.75 86 HIS A C 1
ATOM 680 O O . HIS A 1 86 ? 1.999 -1.870 4.255 1.00 98.75 86 HIS A O 1
ATOM 686 N N . LYS A 1 87 ? 3.919 -1.436 3.170 1.00 98.69 87 LYS A N 1
ATOM 687 C CA . LYS A 1 87 ? 4.526 -0.679 4.274 1.00 98.69 87 LYS A CA 1
ATOM 688 C C . LYS A 1 87 ? 3.731 0.578 4.624 1.00 98.69 87 LYS A C 1
ATOM 690 O O . LYS A 1 87 ? 3.504 0.839 5.800 1.00 98.69 87 LYS A O 1
ATOM 695 N N . ILE A 1 88 ? 3.265 1.321 3.624 1.00 98.69 88 ILE A N 1
ATOM 696 C CA . ILE A 1 88 ? 2.452 2.527 3.824 1.00 98.69 88 ILE A CA 1
ATOM 697 C C . ILE A 1 88 ? 1.086 2.199 4.448 1.00 98.69 88 ILE A C 1
ATOM 699 O O . ILE A 1 88 ? 0.672 2.894 5.369 1.00 98.69 88 ILE A O 1
ATOM 703 N N . LEU A 1 89 ? 0.414 1.124 4.029 1.00 98.75 89 LEU A N 1
ATOM 704 C CA . LEU A 1 89 ? -0.843 0.672 4.641 1.00 98.75 89 LEU A CA 1
ATOM 705 C C . LEU A 1 89 ? -0.651 0.206 6.089 1.00 98.75 89 LEU A C 1
ATOM 707 O O . LEU A 1 89 ? -1.591 0.260 6.875 1.00 98.75 89 LEU A O 1
ATOM 711 N N . ARG A 1 90 ? 0.546 -0.283 6.434 1.00 98.38 90 ARG A N 1
ATOM 712 C CA . ARG A 1 90 ? 0.873 -0.780 7.773 1.00 98.38 90 ARG A CA 1
ATOM 713 C C . ARG A 1 90 ? 1.261 0.333 8.749 1.00 98.38 90 ARG A C 1
ATOM 715 O O . ARG A 1 90 ? 0.872 0.279 9.909 1.00 98.38 90 ARG A O 1
ATOM 722 N N . GLU A 1 91 ? 2.061 1.293 8.292 1.00 98.31 91 GLU A N 1
ATOM 723 C CA . GLU A 1 91 ? 2.779 2.252 9.152 1.00 98.31 91 GLU A CA 1
ATOM 724 C C . GLU A 1 91 ? 2.451 3.723 8.843 1.00 98.31 91 GLU A C 1
ATOM 726 O O . GLU A 1 91 ? 2.939 4.621 9.526 1.00 98.31 91 GLU A O 1
ATOM 731 N N . GLY A 1 92 ? 1.666 3.990 7.797 1.00 98.25 92 GLY A N 1
ATOM 732 C CA . GLY A 1 92 ? 1.257 5.333 7.397 1.00 98.25 92 GLY A CA 1
ATOM 733 C C . GLY A 1 92 ? 0.151 5.931 8.264 1.00 98.25 92 GLY A C 1
ATOM 734 O O . GLY A 1 92 ? -0.366 5.315 9.194 1.00 98.25 92 GLY A O 1
ATOM 735 N N . HIS A 1 93 ? -0.231 7.160 7.923 1.00 98.44 93 HIS A N 1
ATOM 736 C CA . HIS A 1 93 ? -1.340 7.867 8.559 1.00 98.44 93 HIS A CA 1
ATOM 737 C C . HIS A 1 93 ? -2.644 7.038 8.492 1.00 98.44 93 HIS A C 1
ATOM 739 O O . HIS A 1 93 ? -2.907 6.448 7.446 1.00 98.44 93 HIS A O 1
ATOM 745 N N . PRO A 1 94 ? -3.521 7.040 9.517 1.00 96.31 94 PRO A N 1
ATOM 746 C CA . PRO A 1 94 ? -4.744 6.219 9.528 1.00 96.31 94 PRO A CA 1
ATOM 747 C C . PRO A 1 94 ? -5.632 6.361 8.278 1.00 96.31 94 PRO A C 1
ATOM 749 O O . PRO A 1 94 ? -6.136 5.373 7.745 1.00 96.31 94 PRO A O 1
ATOM 752 N N . ASN A 1 95 ? -5.748 7.579 7.734 1.00 97.69 95 ASN A N 1
ATOM 753 C CA . ASN A 1 95 ? -6.491 7.832 6.490 1.00 97.69 95 ASN A CA 1
ATOM 754 C C . ASN A 1 95 ? -5.956 7.072 5.272 1.00 97.69 95 ASN A C 1
ATOM 756 O O . ASN A 1 95 ? -6.704 6.881 4.325 1.00 97.69 95 ASN A O 1
ATOM 760 N N . VAL A 1 96 ? -4.703 6.613 5.267 1.00 98.50 96 VAL A N 1
ATOM 761 C CA . VAL A 1 96 ? -4.128 5.861 4.144 1.00 98.50 96 VAL A CA 1
ATOM 762 C C . VAL A 1 96 ? -4.973 4.630 3.818 1.00 98.50 96 VAL A C 1
ATOM 764 O O . VAL A 1 96 ? -5.207 4.366 2.640 1.00 98.50 96 VAL A O 1
ATOM 767 N N . LEU A 1 97 ? -5.463 3.904 4.830 1.00 98.19 97 LEU A N 1
ATOM 768 C CA . LEU A 1 97 ? -6.328 2.739 4.628 1.00 98.19 97 LEU A CA 1
ATOM 769 C C . LEU A 1 97 ? -7.643 3.131 3.953 1.00 98.19 97 LEU A C 1
ATOM 771 O O . LEU A 1 97 ? -8.059 2.470 3.007 1.00 98.19 97 LEU A O 1
ATOM 775 N N . LYS A 1 98 ? -8.262 4.226 4.412 1.00 97.50 98 LYS A N 1
ATOM 776 C CA . LYS A 1 98 ? -9.520 4.760 3.875 1.00 97.50 98 LYS A CA 1
ATOM 777 C C . LYS A 1 98 ? -9.351 5.287 2.449 1.00 97.50 98 LYS A C 1
ATOM 779 O O . LYS A 1 98 ? -10.092 4.892 1.558 1.00 97.50 98 LYS A O 1
ATOM 784 N N . ASP A 1 99 ? -8.354 6.134 2.228 1.00 97.75 99 ASP A N 1
ATOM 785 C CA . ASP A 1 99 ? -8.034 6.729 0.931 1.00 97.75 99 ASP A CA 1
ATOM 786 C C . ASP A 1 99 ? -7.706 5.653 -0.112 1.00 97.75 99 ASP A C 1
ATOM 788 O O . ASP A 1 99 ? -8.083 5.770 -1.273 1.00 97.75 99 ASP A O 1
ATOM 792 N N . SER A 1 100 ? -7.017 4.583 0.295 1.00 98.50 100 SER A N 1
ATOM 793 C CA . SER A 1 100 ? -6.607 3.507 -0.614 1.00 98.50 100 SER A CA 1
ATOM 794 C C . SER A 1 100 ? -7.762 2.607 -1.052 1.00 98.50 100 SER A C 1
ATOM 796 O O . SER A 1 100 ? -7.606 1.874 -2.027 1.00 98.50 100 SER A O 1
ATOM 798 N N . GLN A 1 101 ? -8.933 2.684 -0.404 1.00 98.38 101 GLN A N 1
ATOM 799 C CA . GLN A 1 101 ? -10.116 1.914 -0.803 1.00 98.38 101 GLN A CA 1
ATOM 800 C C . GLN A 1 101 ? -10.541 2.214 -2.245 1.00 98.38 101 GLN A C 1
ATOM 802 O O . GLN A 1 101 ? -10.891 1.294 -2.979 1.00 98.38 101 GLN A O 1
ATOM 807 N N . GLN A 1 102 ? -10.429 3.470 -2.693 1.00 98.06 102 GLN A N 1
ATOM 808 C CA . GLN A 1 102 ? -10.773 3.864 -4.068 1.00 98.06 102 GLN A CA 1
ATOM 809 C C . GLN A 1 102 ? -9.836 3.258 -5.132 1.00 98.06 102 GLN A C 1
ATOM 811 O O . GLN A 1 102 ? -10.123 3.319 -6.323 1.00 98.06 102 GLN A O 1
ATOM 816 N N . HIS A 1 103 ? -8.699 2.693 -4.714 1.00 98.50 103 HIS A N 1
ATOM 817 C CA . HIS A 1 103 ? -7.706 2.061 -5.584 1.00 98.50 103 HIS A CA 1
ATOM 818 C C . HIS A 1 103 ? -7.706 0.531 -5.460 1.00 98.50 103 HIS A C 1
ATOM 820 O O . HIS A 1 103 ? -6.819 -0.136 -5.993 1.00 98.50 103 HIS A O 1
ATOM 826 N N . ARG A 1 104 ? -8.701 -0.045 -4.775 1.00 98.56 104 ARG A N 1
ATOM 827 C CA . ARG A 1 104 ? -8.851 -1.496 -4.646 1.00 98.56 104 ARG A CA 1
ATOM 828 C C . ARG A 1 104 ? -8.965 -2.179 -6.011 1.00 98.56 104 ARG A C 1
ATOM 830 O O . ARG A 1 104 ? -8.241 -3.136 -6.266 1.00 98.56 104 ARG A O 1
ATOM 837 N N . ASP A 1 105 ? -9.811 -1.669 -6.903 1.00 98.50 105 ASP A N 1
ATOM 838 C CA . ASP A 1 105 ? -10.016 -2.286 -8.221 1.00 98.50 105 ASP A CA 1
ATOM 839 C C . ASP A 1 105 ? -8.767 -2.177 -9.102 1.00 98.50 105 ASP A C 1
ATOM 841 O O . ASP A 1 105 ? -8.416 -3.124 -9.799 1.00 98.50 105 ASP A O 1
ATOM 845 N N . PHE A 1 106 ? -7.992 -1.097 -8.952 1.00 98.44 106 PHE A N 1
ATOM 846 C CA . PHE A 1 106 ? -6.669 -0.991 -9.570 1.00 98.44 106 PHE A CA 1
ATOM 847 C C . PHE A 1 106 ? -5.744 -2.144 -9.143 1.00 98.44 106 PHE A C 1
ATOM 849 O O . PHE A 1 106 ? -5.050 -2.712 -9.985 1.00 98.44 106 PHE A O 1
ATOM 856 N N . LEU A 1 107 ? -5.733 -2.526 -7.859 1.00 98.56 107 LEU A N 1
ATOM 857 C CA . LEU A 1 107 ? -4.942 -3.668 -7.379 1.00 98.56 107 LEU A CA 1
ATOM 858 C C . LEU A 1 107 ? -5.448 -4.998 -7.942 1.00 98.56 107 LEU A C 1
ATOM 860 O O . LEU A 1 107 ? -4.633 -5.830 -8.340 1.00 98.56 107 LEU A O 1
ATOM 864 N N . VAL A 1 108 ? -6.769 -5.187 -8.006 1.00 98.56 108 VAL A N 1
ATOM 865 C CA . VAL A 1 108 ? -7.385 -6.384 -8.600 1.00 98.56 108 VAL A CA 1
ATOM 866 C C . VAL A 1 108 ? -6.975 -6.522 -10.066 1.00 98.56 108 VAL A C 1
ATOM 868 O O . VAL A 1 108 ? -6.522 -7.590 -10.479 1.00 98.56 108 VAL A O 1
ATOM 871 N N . ASP A 1 109 ? -7.066 -5.442 -10.838 1.00 98.25 109 ASP A N 1
ATOM 872 C CA . ASP A 1 109 ? -6.737 -5.441 -12.263 1.00 98.25 109 ASP A CA 1
ATOM 873 C C . ASP A 1 109 ? -5.245 -5.675 -12.508 1.00 98.25 109 ASP A C 1
ATOM 875 O O . ASP A 1 109 ? -4.874 -6.460 -13.384 1.00 98.25 109 ASP A O 1
ATOM 879 N N . LYS A 1 110 ? -4.364 -5.054 -11.709 1.00 97.81 110 LYS A N 1
ATOM 880 C CA . LYS A 1 110 ? -2.921 -5.337 -11.781 1.00 97.81 110 LYS A CA 1
ATOM 881 C C . LYS A 1 110 ? -2.602 -6.766 -11.367 1.00 97.81 110 LYS A C 1
ATOM 883 O O . LYS A 1 110 ? -1.776 -7.393 -12.021 1.00 97.81 110 LYS A O 1
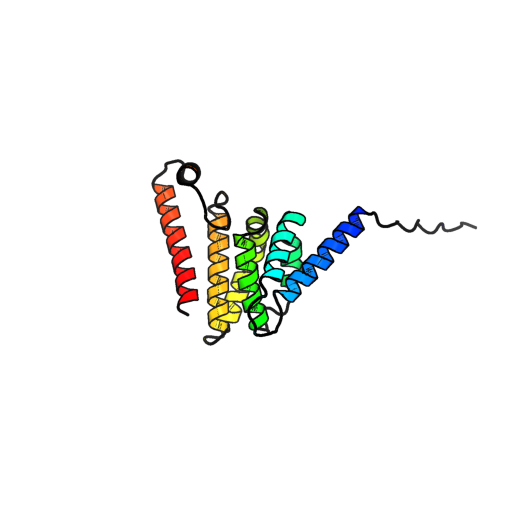ATOM 888 N N . GLY A 1 111 ? -3.266 -7.295 -10.343 1.00 97.44 111 GLY A N 1
ATOM 889 C CA . GLY A 1 111 ? -3.155 -8.700 -9.965 1.00 97.44 111 GLY A CA 1
ATOM 890 C C . GLY A 1 111 ? -3.490 -9.616 -11.141 1.00 97.44 111 GLY A C 1
ATOM 891 O O . GLY A 1 111 ? -2.648 -10.413 -11.544 1.00 97.44 111 GLY A O 1
ATOM 892 N N . LYS A 1 112 ? -4.673 -9.456 -11.748 1.00 97.12 112 LYS A N 1
ATOM 893 C CA . LYS A 1 112 ? -5.102 -10.251 -12.913 1.00 97.12 112 LYS A CA 1
ATOM 894 C C . LYS A 1 112 ? -4.106 -10.170 -14.071 1.00 97.12 112 LYS A C 1
ATOM 896 O O . LYS A 1 112 ? -3.729 -11.204 -14.612 1.00 97.12 112 LYS A O 1
ATOM 9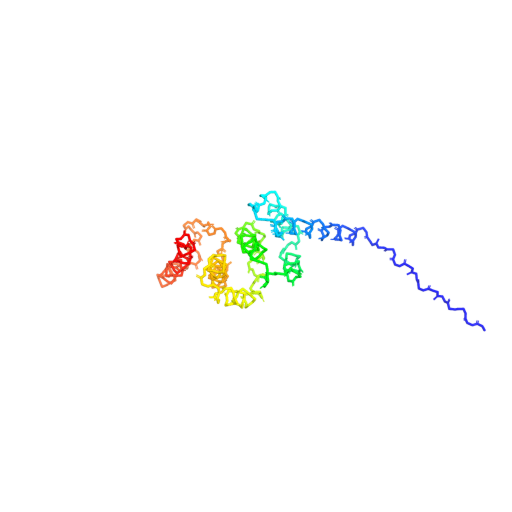01 N N . LEU A 1 113 ? -3.642 -8.960 -14.398 1.00 97.25 113 LEU A N 1
ATOM 902 C CA . LEU A 1 113 ? -2.650 -8.738 -15.450 1.00 97.25 113 LEU A CA 1
ATOM 903 C C . LEU A 1 113 ? -1.370 -9.549 -15.204 1.00 97.25 113 LEU A C 1
ATOM 905 O O . LEU A 1 113 ? -0.931 -10.291 -16.079 1.00 97.25 113 LEU A O 1
ATOM 909 N N . TRP A 1 114 ? -0.779 -9.417 -14.015 1.00 97.44 114 TRP A N 1
ATOM 910 C CA . TRP A 1 114 ? 0.461 -10.114 -13.674 1.00 97.44 114 TRP A CA 1
ATOM 911 C C . TRP A 1 114 ? 0.261 -11.626 -13.498 1.00 97.44 114 TRP A C 1
ATOM 913 O O . TRP A 1 114 ? 1.174 -12.394 -13.785 1.00 97.44 114 TRP A O 1
ATOM 923 N N . GLY A 1 115 ? -0.947 -12.065 -13.132 1.00 94.69 115 GLY A N 1
ATOM 924 C CA . GLY A 1 115 ? -1.315 -13.477 -13.000 1.00 94.69 115 GLY A CA 1
ATOM 925 C C . GLY A 1 115 ? -1.314 -14.265 -14.314 1.00 94.69 115 GLY A C 1
ATOM 926 O O . GLY A 1 115 ? -1.239 -15.493 -14.284 1.00 94.69 115 GLY A O 1
ATOM 927 N N . HIS A 1 116 ? -1.336 -13.594 -15.473 1.00 94.69 116 HIS A N 1
ATOM 928 C CA . HIS A 1 116 ? -1.112 -14.258 -16.763 1.00 94.69 116 HIS A CA 1
ATOM 929 C C . HIS A 1 116 ? 0.317 -14.807 -16.901 1.00 94.69 116 HIS A C 1
ATOM 931 O O . HIS A 1 116 ? 0.534 -15.790 -17.610 1.00 94.69 116 HIS A O 1
ATOM 937 N N . PHE A 1 117 ? 1.280 -14.214 -16.192 1.00 92.50 117 PHE A N 1
ATOM 938 C CA . PHE A 1 117 ? 2.670 -14.654 -16.154 1.00 92.50 117 PHE A CA 1
ATOM 939 C C . PHE A 1 117 ? 2.856 -15.619 -14.979 1.00 92.50 117 PHE A C 1
ATOM 941 O O . PHE A 1 117 ? 3.065 -15.212 -13.837 1.00 92.50 117 PHE A O 1
ATOM 948 N N . LYS A 1 118 ? 2.753 -16.920 -15.261 1.00 84.00 118 LYS A N 1
ATOM 949 C CA . LYS A 1 118 ? 2.702 -17.974 -14.232 1.00 84.00 118 LYS A CA 1
ATOM 950 C C . LYS A 1 118 ? 4.018 -18.212 -13.478 1.00 84.00 118 LYS A C 1
ATOM 952 O O . LYS A 1 118 ? 4.015 -18.948 -12.495 1.00 84.00 118 LYS A O 1
ATOM 957 N N . GLU A 1 119 ? 5.116 -17.591 -13.903 1.00 84.62 119 GLU A N 1
ATOM 958 C CA . GLU A 1 119 ? 6.458 -17.796 -13.351 1.00 84.62 119 GLU A CA 1
ATOM 959 C C . GLU A 1 119 ? 7.172 -16.470 -13.049 1.00 84.62 119 GLU A C 1
ATOM 961 O O . GLU A 1 119 ? 6.774 -15.393 -13.510 1.00 84.62 119 GLU A O 1
ATOM 966 N N . GLY A 1 120 ? 8.236 -16.556 -12.245 1.00 91.19 120 GLY A N 1
ATOM 967 C CA . GLY A 1 120 ? 9.064 -15.417 -11.853 1.00 91.19 120 GLY A CA 1
ATOM 968 C C . GLY A 1 120 ? 8.272 -14.320 -11.137 1.00 91.19 120 GLY A C 1
ATOM 969 O O . GLY A 1 120 ? 7.375 -14.585 -10.334 1.00 91.19 120 GLY A O 1
ATOM 970 N N . TYR A 1 121 ? 8.592 -13.062 -11.451 1.00 95.19 121 TYR A N 1
ATOM 971 C CA . TYR A 1 121 ? 7.946 -11.901 -10.838 1.00 95.19 121 TYR A CA 1
ATOM 972 C C . TYR A 1 121 ? 6.430 -11.855 -11.040 1.00 95.19 121 TYR A C 1
ATOM 974 O O . TYR A 1 121 ? 5.737 -11.342 -10.170 1.00 95.19 121 TYR A O 1
ATOM 982 N N . GLY A 1 122 ? 5.900 -12.394 -12.141 1.00 96.56 122 GLY A N 1
ATOM 983 C CA . GLY A 1 122 ? 4.467 -12.352 -12.437 1.00 96.56 122 GLY A CA 1
ATOM 984 C C . GLY A 1 122 ? 3.614 -13.012 -11.358 1.00 96.56 122 GLY A C 1
ATOM 985 O O . GLY A 1 122 ? 2.746 -12.365 -10.764 1.00 96.56 122 GLY A O 1
ATOM 986 N N . LYS A 1 123 ? 3.943 -14.267 -11.025 1.00 96.06 123 LYS A N 1
ATOM 987 C CA . LYS A 1 123 ? 3.312 -15.026 -9.936 1.00 96.06 123 LYS A CA 1
ATOM 988 C C . LYS A 1 123 ? 3.435 -14.290 -8.600 1.00 96.06 123 LYS A C 1
ATOM 990 O O . LYS A 1 123 ? 2.446 -14.151 -7.882 1.00 96.06 123 LYS A O 1
ATOM 995 N N . LEU A 1 124 ? 4.625 -13.779 -8.289 1.00 97.31 124 LEU A N 1
ATOM 996 C CA . LEU A 1 124 ? 4.889 -13.066 -7.037 1.00 97.31 124 LEU A CA 1
ATOM 997 C C . LEU A 1 124 ? 4.068 -11.772 -6.921 1.00 97.31 124 LEU A C 1
ATOM 999 O O . LEU A 1 124 ? 3.461 -11.512 -5.885 1.00 97.31 124 LEU A O 1
ATOM 1003 N N . ILE A 1 125 ? 4.003 -10.972 -7.987 1.00 98.31 125 ILE A N 1
ATOM 1004 C CA . ILE A 1 125 ? 3.224 -9.728 -8.026 1.00 98.31 125 ILE A CA 1
ATOM 1005 C C . ILE A 1 125 ? 1.727 -10.028 -7.935 1.00 98.31 125 ILE A C 1
ATOM 1007 O O . ILE A 1 125 ? 1.015 -9.330 -7.216 1.00 98.31 125 ILE A O 1
ATOM 1011 N N . TYR A 1 126 ? 1.244 -11.072 -8.615 1.00 98.06 126 TYR A N 1
ATOM 1012 C CA . TYR A 1 126 ? -0.149 -11.510 -8.516 1.00 98.06 126 TYR A CA 1
ATOM 1013 C C . TYR A 1 126 ? -0.548 -11.816 -7.067 1.00 98.06 126 TYR A C 1
ATOM 1015 O O . TYR A 1 126 ? -1.527 -11.256 -6.567 1.00 98.06 126 TYR A O 1
ATOM 1023 N N . LEU A 1 127 ? 0.241 -12.649 -6.382 1.00 98.12 127 LEU A N 1
ATOM 1024 C CA . LEU A 1 127 ? 0.005 -13.011 -4.983 1.00 98.12 127 LEU A CA 1
ATOM 1025 C C . LEU A 1 127 ? 0.104 -11.790 -4.059 1.00 98.12 127 LEU A C 1
ATOM 1027 O O . LEU A 1 127 ? -0.726 -11.613 -3.171 1.00 98.12 127 LEU A O 1
ATOM 1031 N N . TYR A 1 128 ? 1.048 -10.881 -4.310 1.00 98.62 128 TYR A N 1
ATOM 1032 C CA . TYR A 1 128 ? 1.167 -9.663 -3.510 1.00 98.62 128 TYR A CA 1
ATOM 1033 C C . TYR A 1 128 ? -0.027 -8.712 -3.719 1.00 98.62 128 TYR A C 1
ATOM 1035 O O . TYR A 1 128 ? -0.553 -8.142 -2.764 1.00 98.62 128 TYR A O 1
ATOM 1043 N N . CYS A 1 129 ? -0.523 -8.554 -4.947 1.00 98.69 129 CYS A N 1
ATOM 1044 C CA . CYS A 1 129 ? -1.742 -7.783 -5.199 1.00 98.69 129 CYS A CA 1
ATOM 1045 C C . CYS A 1 129 ? -2.952 -8.378 -4.465 1.00 98.69 129 CYS A C 1
ATOM 1047 O O . CYS A 1 129 ? -3.705 -7.617 -3.859 1.00 98.69 129 CYS A O 1
ATOM 1049 N N . ARG A 1 130 ? -3.114 -9.711 -4.449 1.00 98.38 130 ARG A N 1
ATOM 1050 C CA . ARG A 1 130 ? -4.168 -10.377 -3.660 1.00 98.38 130 ARG A CA 1
ATOM 1051 C C . ARG A 1 130 ? -4.047 -10.071 -2.172 1.00 98.38 130 ARG A C 1
ATOM 1053 O O . ARG A 1 130 ? -5.021 -9.619 -1.576 1.00 98.38 130 ARG A O 1
ATOM 1060 N N . LEU A 1 131 ? -2.845 -10.199 -1.612 1.00 98.69 131 LEU A N 1
ATOM 1061 C CA . LEU A 1 131 ? -2.566 -9.857 -0.219 1.00 98.69 131 LEU A CA 1
ATOM 1062 C C . LEU A 1 131 ? -2.972 -8.411 0.120 1.00 98.69 131 LEU A C 1
ATOM 1064 O O . LEU A 1 131 ? -3.576 -8.147 1.160 1.00 98.69 131 LEU A O 1
ATOM 1068 N N . LEU A 1 132 ? -2.664 -7.461 -0.766 1.00 98.81 132 LEU A N 1
ATOM 1069 C CA . LEU A 1 132 ? -3.037 -6.056 -0.589 1.00 98.81 132 LEU A CA 1
ATOM 1070 C C . LEU A 1 132 ? -4.552 -5.834 -0.684 1.00 98.81 132 LEU A C 1
ATOM 1072 O O . LEU A 1 132 ? -5.091 -5.018 0.062 1.00 98.81 132 LEU A O 1
ATOM 1076 N N . VAL A 1 133 ? -5.242 -6.554 -1.571 1.00 98.75 133 VAL A N 1
ATOM 1077 C CA . VAL A 1 133 ? -6.708 -6.504 -1.682 1.00 98.75 133 VAL A CA 1
ATOM 1078 C C . VAL A 1 133 ? -7.360 -7.055 -0.417 1.00 98.75 133 VAL A C 1
ATOM 1080 O O . VAL A 1 133 ? -8.202 -6.368 0.158 1.00 98.75 133 VAL A O 1
ATOM 1083 N N . VAL A 1 134 ? -6.925 -8.222 0.072 1.00 98.50 134 VAL A N 1
ATOM 1084 C CA . VAL A 1 134 ? -7.447 -8.810 1.316 1.00 98.50 134 VAL A CA 1
ATOM 1085 C C . VAL A 1 134 ? -7.194 -7.893 2.509 1.00 98.50 134 VAL A C 1
ATOM 1087 O O . VAL A 1 134 ? -8.109 -7.658 3.298 1.00 98.50 134 VAL A O 1
ATOM 1090 N N . LYS A 1 135 ? -6.020 -7.250 2.581 1.00 98.56 135 LYS A N 1
ATOM 1091 C CA . LYS A 1 135 ? -5.752 -6.200 3.573 1.00 98.56 135 LYS A CA 1
ATOM 1092 C C . LYS A 1 135 ? -6.787 -5.071 3.517 1.00 98.56 135 LYS A C 1
ATOM 1094 O O . LYS A 1 135 ? -7.325 -4.674 4.550 1.00 98.56 135 LYS A O 1
ATOM 1099 N N . LEU A 1 136 ? -7.055 -4.515 2.334 1.00 98.56 136 LEU A N 1
ATOM 1100 C CA . LEU A 1 136 ? -8.028 -3.427 2.187 1.00 98.56 136 LEU A CA 1
ATOM 1101 C C . LEU A 1 136 ? -9.454 -3.879 2.518 1.00 98.56 136 LEU A C 1
ATOM 1103 O O . LEU A 1 136 ? -10.198 -3.111 3.126 1.00 98.56 136 LEU A O 1
ATOM 1107 N N . ASP A 1 137 ? -9.827 -5.102 2.150 1.00 98.38 137 ASP A N 1
ATOM 1108 C CA . ASP A 1 137 ? -11.144 -5.677 2.435 1.00 98.38 137 ASP A CA 1
ATOM 1109 C C . ASP A 1 137 ? -11.353 -5.926 3.927 1.00 98.38 137 ASP A C 1
ATOM 1111 O O . ASP A 1 137 ? -12.426 -5.622 4.452 1.00 98.38 137 ASP A O 1
ATOM 1115 N N . PHE A 1 138 ? -10.322 -6.407 4.622 1.00 98.12 138 PHE A N 1
ATOM 1116 C CA . PHE A 1 138 ? -10.309 -6.510 6.078 1.00 98.12 138 PHE A CA 1
ATOM 1117 C C . PHE A 1 138 ? -10.538 -5.138 6.723 1.00 98.12 138 PHE A C 1
ATOM 1119 O O . PHE A 1 138 ? -11.461 -4.979 7.513 1.00 98.12 138 PHE A O 1
ATOM 1126 N N . HIS A 1 139 ? -9.775 -4.109 6.340 1.00 97.94 139 HIS A N 1
ATOM 1127 C CA . HIS A 1 139 ? -9.912 -2.773 6.939 1.00 97.94 139 HIS A CA 1
ATOM 1128 C C . HIS A 1 139 ? -11.191 -2.028 6.528 1.00 97.94 139 HIS A C 1
ATOM 1130 O O . HIS A 1 139 ? -11.587 -1.081 7.205 1.00 97.94 139 HIS A O 1
ATOM 1136 N N . ARG A 1 140 ? -11.855 -2.428 5.436 1.00 96.94 140 ARG A N 1
ATOM 1137 C CA . ARG A 1 140 ? -13.180 -1.898 5.079 1.00 96.94 140 ARG A CA 1
ATOM 1138 C C . ARG A 1 140 ? -14.259 -2.418 6.022 1.00 96.94 140 ARG A C 1
ATOM 1140 O O . ARG A 1 140 ? -15.133 -1.650 6.407 1.00 96.94 140 ARG A O 1
ATOM 1147 N N . ARG A 1 141 ? -14.187 -3.705 6.372 1.00 95.25 141 ARG A N 1
ATOM 1148 C CA . ARG A 1 141 ? -15.100 -4.364 7.318 1.00 95.25 141 ARG A CA 1
ATOM 1149 C C . ARG A 1 141 ? -14.787 -3.990 8.766 1.00 95.25 141 ARG A C 1
ATOM 1151 O O . ARG A 1 141 ? -15.701 -3.775 9.549 1.00 95.25 141 ARG A O 1
ATOM 1158 N N . ASN A 1 142 ? -13.504 -3.805 9.074 1.00 94.69 142 ASN A N 1
ATOM 1159 C CA . ASN A 1 142 ? -12.990 -3.570 10.421 1.00 94.69 142 ASN A CA 1
ATOM 1160 C C . ASN A 1 142 ? -12.256 -2.213 10.520 1.00 94.69 142 ASN A C 1
ATOM 1162 O O . ASN A 1 142 ? -11.040 -2.176 10.725 1.00 94.69 142 ASN A O 1
ATOM 1166 N N . PRO A 1 143 ? -12.950 -1.065 10.381 1.00 93.62 143 PRO A N 1
ATOM 1167 C CA . PRO A 1 143 ? -12.310 0.255 10.313 1.00 93.62 143 PRO A CA 1
ATOM 1168 C C . PRO A 1 143 ? -11.635 0.697 11.621 1.00 93.62 143 PRO A C 1
ATOM 1170 O O . PRO A 1 143 ? -10.803 1.601 11.597 1.00 93.62 143 PRO A O 1
ATOM 1173 N N . LYS A 1 144 ? -11.986 0.075 12.756 1.00 92.50 144 LYS A N 1
ATOM 1174 C CA . LYS A 1 144 ? -11.348 0.313 14.061 1.00 92.50 144 LYS A CA 1
ATOM 1175 C C . LYS A 1 144 ? -9.952 -0.330 14.160 1.00 92.50 144 LYS A C 1
ATOM 1177 O O . LYS A 1 144 ? -9.165 0.077 15.007 1.00 92.50 144 LYS A O 1
ATOM 1182 N N . PHE A 1 145 ? -9.621 -1.300 13.299 1.00 95.38 145 PHE A N 1
ATOM 1183 C CA . PHE A 1 145 ? -8.317 -1.963 13.330 1.00 95.38 145 PHE A CA 1
ATOM 1184 C C . PHE A 1 145 ? -7.213 -1.088 12.717 1.00 95.38 145 PHE A C 1
ATOM 1186 O O . PHE A 1 145 ? -7.348 -0.637 11.572 1.00 95.38 145 PHE A O 1
ATOM 1193 N N . PRO A 1 146 ? -6.073 -0.911 13.409 1.00 95.62 146 PRO A N 1
ATOM 1194 C CA . PRO A 1 146 ? -4.932 -0.191 12.868 1.00 95.62 146 PRO A CA 1
ATOM 1195 C C . PRO A 1 146 ? -4.236 -1.002 11.773 1.00 95.62 146 PRO A C 1
ATOM 1197 O O . PRO A 1 146 ? -4.281 -2.231 11.742 1.00 95.62 146 PRO A O 1
ATOM 1200 N N . GLY A 1 147 ? -3.520 -0.316 10.879 1.00 96.12 147 GLY A N 1
ATOM 1201 C CA . GLY A 1 147 ? -2.847 -0.943 9.734 1.00 96.12 147 GLY A CA 1
ATOM 1202 C C . GLY A 1 147 ? -1.797 -2.000 10.096 1.00 96.12 147 GLY A C 1
ATOM 1203 O O . GLY A 1 147 ? -1.520 -2.892 9.291 1.00 96.12 147 GLY A O 1
ATOM 1204 N N . ASN A 1 148 ? -1.228 -1.926 11.299 1.00 96.12 148 ASN A N 1
ATOM 1205 C CA . ASN A 1 148 ? -0.278 -2.898 11.842 1.00 96.12 148 ASN A CA 1
ATOM 1206 C C . ASN A 1 148 ? -0.942 -4.068 12.589 1.00 96.12 148 ASN A C 1
ATOM 1208 O O . ASN A 1 148 ? -0.209 -4.940 13.047 1.00 96.12 148 ASN A O 1
ATOM 1212 N N . LEU A 1 149 ? -2.279 -4.078 12.683 1.00 95.00 149 LEU A N 1
ATOM 1213 C CA . LEU A 1 149 ? -3.104 -5.070 13.380 1.00 95.00 149 LEU A CA 1
ATOM 1214 C C . LEU A 1 149 ? -2.785 -5.232 14.874 1.00 95.00 149 LEU A C 1
ATOM 1216 O O . LEU A 1 149 ? -3.158 -6.230 15.476 1.00 95.00 149 LEU A O 1
ATOM 1220 N N . MET A 1 150 ? -2.097 -4.263 15.478 1.00 93.38 150 MET A N 1
ATOM 1221 C CA . MET A 1 150 ? -1.780 -4.304 16.901 1.00 93.38 150 MET A CA 1
ATOM 1222 C C . MET A 1 150 ? -2.881 -3.623 17.701 1.00 93.38 150 MET A C 1
ATOM 1224 O O . MET A 1 150 ? -3.008 -2.402 17.650 1.00 93.38 150 MET A O 1
ATOM 1228 N N . LEU A 1 151 ? -3.639 -4.425 18.439 1.00 90.69 151 LEU A N 1
ATOM 1229 C CA . LEU A 1 151 ? -4.646 -4.005 19.407 1.00 90.69 151 LEU A CA 1
ATOM 1230 C C . LEU A 1 151 ? -4.383 -4.721 20.730 1.00 90.69 151 LEU A C 1
ATOM 1232 O O . LEU A 1 151 ? -3.807 -5.811 20.741 1.00 90.69 151 LEU A O 1
ATOM 1236 N N . LYS A 1 152 ? -4.798 -4.104 21.830 1.00 92.50 152 LYS A N 1
ATOM 1237 C CA . LYS A 1 152 ? -4.906 -4.773 23.128 1.00 92.50 152 LYS A CA 1
ATOM 1238 C C . LYS A 1 152 ? -6.204 -5.571 23.206 1.00 92.50 152 LYS A C 1
ATOM 1240 O O . LYS A 1 152 ? -7.162 -5.252 22.501 1.00 92.50 152 LYS A O 1
ATOM 1245 N N . ASP A 1 153 ? -6.254 -6.544 24.107 1.00 90.56 153 ASP A N 1
ATOM 1246 C CA . ASP A 1 153 ? -7.432 -7.392 24.315 1.00 90.56 153 ASP A CA 1
ATOM 1247 C C . ASP A 1 153 ? -8.684 -6.550 24.611 1.00 90.56 153 ASP A C 1
ATOM 1249 O O . ASP A 1 153 ? -9.732 -6.762 24.004 1.00 90.56 153 ASP A O 1
ATOM 1253 N N . GLU A 1 154 ? -8.554 -5.491 25.420 1.00 92.12 154 GLU A N 1
ATOM 1254 C CA . GLU A 1 154 ? -9.687 -4.612 25.730 1.00 92.12 154 GLU A CA 1
ATOM 1255 C C . GLU A 1 154 ? -10.199 -3.852 24.495 1.00 92.12 154 GLU A C 1
ATOM 1257 O O . GLU A 1 154 ? -11.387 -3.560 24.377 1.00 92.12 154 GLU A O 1
ATOM 1262 N N . GLU A 1 155 ? -9.317 -3.521 23.550 1.00 92.25 155 GLU A N 1
ATOM 1263 C CA . GLU A 1 155 ? -9.706 -2.863 22.301 1.00 92.25 155 GLU A CA 1
ATOM 1264 C C . GLU A 1 155 ? -10.408 -3.844 21.359 1.00 92.25 155 GLU A C 1
ATOM 1266 O O . GLU A 1 155 ? -11.344 -3.448 20.667 1.00 92.25 155 GLU A O 1
ATOM 1271 N N . ILE A 1 156 ? -10.003 -5.118 21.353 1.00 91.19 156 ILE A N 1
ATOM 1272 C CA . ILE A 1 156 ? -10.677 -6.174 20.586 1.00 91.19 156 ILE A CA 1
ATOM 1273 C C . ILE A 1 156 ? -12.097 -6.378 21.120 1.00 91.19 156 ILE A C 1
ATOM 1275 O O . ILE A 1 156 ? -13.038 -6.412 20.323 1.00 91.19 156 ILE A O 1
ATOM 1279 N N . ASP A 1 157 ? -12.271 -6.416 22.442 1.00 92.00 157 ASP A N 1
ATOM 1280 C CA . ASP A 1 157 ? -13.587 -6.546 23.075 1.00 92.00 157 ASP A CA 1
ATOM 1281 C C . ASP A 1 157 ? -14.518 -5.379 22.727 1.00 92.00 157 ASP A C 1
ATOM 1283 O O . ASP A 1 157 ? -15.704 -5.574 22.457 1.00 92.00 157 ASP A O 1
ATOM 1287 N N . LEU A 1 158 ? -13.973 -4.162 22.644 1.00 90.25 158 LEU A N 1
ATOM 1288 C CA . LEU A 1 158 ? -14.706 -2.969 22.205 1.00 90.25 158 LEU A CA 1
ATOM 1289 C C . LEU A 1 158 ? -15.035 -2.965 20.703 1.00 90.25 158 LEU A C 1
ATOM 1291 O O . LEU A 1 158 ? -15.964 -2.274 20.268 1.00 90.25 158 LEU A O 1
ATOM 1295 N N . VAL A 1 159 ? -14.254 -3.664 19.878 1.00 89.94 159 VAL A N 1
ATOM 1296 C CA . VAL A 1 159 ? -14.552 -3.821 18.447 1.00 89.94 159 VAL A CA 1
ATOM 1297 C C . VAL A 1 159 ? -15.619 -4.888 18.233 1.00 89.94 159 VAL A C 1
ATOM 1299 O O . VAL A 1 159 ? -16.507 -4.671 17.413 1.00 89.94 159 VAL A O 1
ATOM 1302 N N . CYS A 1 160 ? -15.538 -5.993 18.973 1.00 91.38 160 CYS A N 1
ATOM 1303 C CA . CYS A 1 160 ? -16.437 -7.138 18.845 1.00 91.38 160 CYS A CA 1
ATOM 1304 C C . CYS A 1 160 ? -17.699 -7.019 19.711 1.00 91.38 160 CYS A C 1
ATOM 1306 O O . CYS A 1 160 ? -18.533 -7.911 19.665 1.00 91.38 160 CYS A O 1
ATOM 1308 N N . GLU A 1 161 ? -17.836 -5.958 20.513 1.00 92.06 161 GLU A N 1
ATOM 1309 C CA . GLU A 1 161 ? -19.015 -5.673 21.351 1.00 92.06 161 GLU A CA 1
ATOM 1310 C C . GLU A 1 161 ? -19.422 -6.849 22.260 1.00 92.06 161 GLU A C 1
ATOM 1312 O O . GLU A 1 161 ? -20.594 -7.029 22.579 1.00 92.06 161 GLU A O 1
ATOM 1317 N N . GLN A 1 162 ? -18.442 -7.661 22.676 1.00 88.56 162 GLN A N 1
ATOM 1318 C CA . GLN A 1 162 ? -18.650 -8.911 23.421 1.00 88.56 162 GLN A CA 1
ATOM 1319 C C . GLN A 1 162 ? -19.595 -9.923 22.727 1.00 88.56 162 GLN A C 1
ATOM 1321 O O . GLN A 1 162 ? -20.104 -10.842 23.370 1.00 88.56 162 GLN A O 1
ATOM 1326 N N . ASP A 1 163 ? -19.805 -9.801 21.413 1.00 94.19 163 ASP A N 1
ATOM 1327 C CA . ASP A 1 163 ? -20.620 -10.715 20.611 1.00 94.19 163 ASP A CA 1
ATOM 1328 C C . ASP A 1 163 ? -19.753 -11.824 20.004 1.00 94.19 163 ASP A C 1
ATOM 1330 O O . ASP A 1 163 ? -18.914 -11.591 19.130 1.00 94.19 163 ASP A O 1
ATOM 1334 N N . ILE A 1 164 ? -19.999 -13.065 20.430 1.00 94.88 164 ILE A N 1
ATOM 1335 C CA . ILE A 1 164 ? -19.287 -14.260 19.958 1.00 94.88 164 ILE A CA 1
ATOM 1336 C C . ILE A 1 164 ? -19.325 -14.429 18.432 1.00 94.88 164 ILE A C 1
ATOM 1338 O O . ILE A 1 164 ? -18.364 -14.934 17.849 1.00 94.88 164 ILE A O 1
ATOM 1342 N N . ASN A 1 165 ? -20.393 -13.974 17.769 1.00 95.69 165 ASN A N 1
ATOM 1343 C CA . ASN A 1 165 ? -20.504 -14.045 16.315 1.00 95.69 165 ASN A CA 1
ATOM 1344 C C . ASN A 1 165 ? -19.490 -13.115 15.639 1.00 95.69 165 ASN A C 1
ATOM 1346 O O . ASN A 1 165 ? -18.892 -13.493 14.629 1.00 95.69 165 ASN A O 1
ATOM 1350 N N . LEU A 1 166 ? -19.242 -11.935 16.220 1.00 94.19 166 LEU A N 1
ATOM 1351 C CA . LEU A 1 166 ? -18.247 -10.986 15.721 1.00 94.19 166 LEU A CA 1
ATOM 1352 C C . LEU A 1 166 ? -16.822 -11.510 15.927 1.00 94.19 166 LEU A C 1
ATOM 1354 O O . LEU A 1 166 ? -16.015 -11.417 15.003 1.00 94.19 166 LEU A O 1
ATOM 1358 N N . TYR A 1 167 ? -16.522 -12.152 17.063 1.00 94.62 167 TYR A N 1
ATOM 1359 C CA . TYR A 1 167 ? -15.223 -12.820 17.251 1.00 94.62 167 TYR A CA 1
ATOM 1360 C C . TYR A 1 167 ? -15.008 -13.960 16.256 1.00 94.62 167 TYR A C 1
ATOM 1362 O O . TYR A 1 167 ? -13.911 -14.105 15.709 1.00 94.62 167 TYR A O 1
ATOM 1370 N N . PHE A 1 168 ? -16.039 -14.775 16.013 1.00 95.88 168 PHE A N 1
ATOM 1371 C CA . PHE A 1 168 ? -15.956 -15.866 15.047 1.00 95.88 168 PHE A CA 1
ATOM 1372 C C . PHE A 1 168 ? -15.691 -15.330 13.638 1.00 95.88 168 PHE A C 1
ATOM 1374 O O . PHE A 1 168 ? -14.743 -15.768 12.985 1.00 95.88 168 PHE A O 1
ATOM 1381 N N . GLN A 1 169 ? -16.467 -14.335 13.197 1.00 95.06 169 GLN A N 1
ATOM 1382 C CA . GLN A 1 169 ? -16.267 -13.703 11.896 1.00 95.06 169 GLN A CA 1
ATOM 1383 C C . GLN A 1 169 ? -14.864 -13.092 11.782 1.00 95.06 169 GLN A C 1
ATOM 1385 O O . GLN A 1 169 ? -14.163 -13.363 10.811 1.00 95.06 169 GLN A O 1
ATOM 1390 N N . LEU A 1 170 ? -14.425 -12.324 12.783 1.00 95.19 170 LEU A N 1
ATOM 1391 C CA . LEU A 1 170 ? -13.090 -11.725 12.813 1.00 95.19 170 LEU A CA 1
ATOM 1392 C C . LEU A 1 170 ? -11.987 -12.788 12.696 1.00 95.19 170 LEU A C 1
ATOM 1394 O O . LEU A 1 170 ? -11.016 -12.592 11.967 1.00 95.19 170 LEU A O 1
ATOM 1398 N N . SER A 1 171 ? -12.147 -13.920 13.383 1.00 95.44 171 SER A N 1
ATOM 1399 C CA . SER A 1 171 ? -11.194 -15.031 13.330 1.00 95.44 171 SER A CA 1
ATOM 1400 C C . SER A 1 171 ? -11.093 -15.620 11.925 1.00 95.44 171 SER A C 1
ATOM 1402 O O . SER A 1 171 ? -9.986 -15.798 11.424 1.00 95.44 171 SER A O 1
ATOM 1404 N N . VAL A 1 172 ? -12.227 -15.864 11.259 1.00 96.62 172 VAL A N 1
ATOM 1405 C CA . VAL A 1 172 ? -12.254 -16.340 9.864 1.00 96.62 172 VAL A CA 1
ATOM 1406 C C . VAL A 1 172 ? -11.555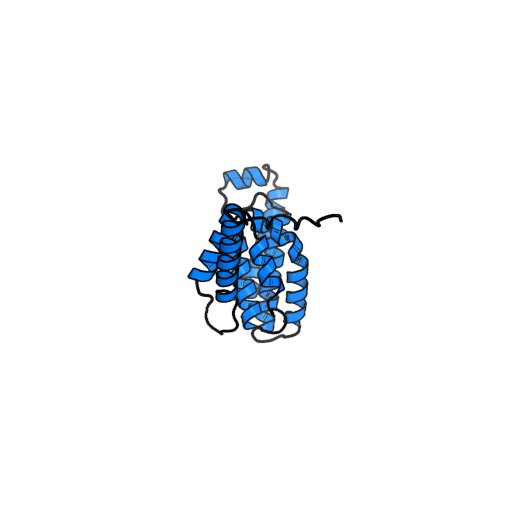 -15.339 8.941 1.00 96.62 172 VAL A C 1
ATOM 1408 O O . VAL A 1 172 ? -10.682 -15.719 8.169 1.00 96.62 172 VAL A O 1
ATOM 1411 N N . GLU A 1 173 ? -11.857 -14.047 9.075 1.00 96.12 173 GLU A N 1
ATOM 1412 C CA . GLU A 1 173 ? -11.250 -13.004 8.241 1.00 96.12 173 GLU A CA 1
ATOM 1413 C C . GLU A 1 173 ? -9.732 -12.873 8.439 1.00 96.12 173 GLU A C 1
ATOM 1415 O O . GLU A 1 173 ? -9.001 -12.598 7.484 1.00 96.12 173 GLU A O 1
ATOM 1420 N N . LEU A 1 174 ? -9.244 -13.056 9.670 1.00 96.44 174 LEU A N 1
ATOM 1421 C CA . LEU A 1 174 ? -7.812 -13.056 9.972 1.00 96.44 174 LEU A CA 1
ATOM 1422 C C . LEU A 1 174 ? -7.109 -14.300 9.422 1.00 96.44 174 LEU A C 1
ATOM 1424 O O . LEU A 1 174 ? -5.978 -14.182 8.947 1.00 96.44 174 LEU A O 1
ATOM 1428 N N . LEU A 1 175 ? -7.764 -15.463 9.453 1.00 97.50 175 LEU A N 1
ATOM 1429 C CA . LEU A 1 175 ? -7.243 -16.692 8.850 1.00 97.50 175 LEU A CA 1
ATOM 1430 C C . LEU A 1 175 ? -7.158 -16.565 7.323 1.00 97.50 175 LEU A C 1
ATOM 1432 O O . LEU A 1 175 ? -6.094 -16.826 6.768 1.00 97.50 175 LEU A O 1
ATOM 1436 N N . ASP A 1 176 ? -8.194 -16.035 6.665 1.00 96.19 176 ASP A N 1
ATOM 1437 C CA . ASP A 1 176 ? -8.166 -15.743 5.223 1.00 96.19 176 ASP A CA 1
ATOM 1438 C C . ASP A 1 176 ? -7.015 -14.782 4.864 1.00 96.19 176 ASP A C 1
ATOM 1440 O O . ASP A 1 176 ? -6.321 -14.940 3.857 1.00 96.19 176 ASP A O 1
ATOM 1444 N N . TYR A 1 177 ? -6.777 -13.766 5.702 1.00 97.44 177 TYR A N 1
ATOM 1445 C CA . TYR A 1 177 ? -5.663 -12.837 5.511 1.00 97.44 177 TYR A CA 1
ATOM 1446 C C . TYR A 1 177 ? -4.304 -13.532 5.715 1.00 97.44 177 TYR A C 1
ATOM 1448 O O . TYR A 1 177 ? -3.368 -13.313 4.939 1.00 97.44 177 TYR A O 1
ATOM 1456 N N . MET A 1 178 ? -4.184 -14.410 6.711 1.00 97.75 178 MET A N 1
ATOM 1457 C CA . MET A 1 178 ? -2.979 -15.206 6.937 1.00 97.75 178 MET A CA 1
ATOM 1458 C C . MET A 1 178 ? -2.677 -16.146 5.762 1.00 97.75 178 MET A C 1
ATOM 1460 O O . MET A 1 178 ? -1.517 -16.245 5.358 1.00 97.75 178 MET A O 1
ATOM 1464 N N . ASP A 1 179 ? -3.690 -16.764 5.158 1.00 97.94 179 ASP A N 1
ATOM 1465 C CA . ASP A 1 179 ? -3.523 -17.650 4.002 1.00 97.94 179 ASP A CA 1
ATOM 1466 C C . ASP A 1 179 ? -2.914 -16.924 2.794 1.00 97.94 179 ASP A C 1
ATOM 1468 O O . ASP A 1 179 ? -2.041 -17.467 2.110 1.00 97.94 179 ASP A O 1
ATOM 1472 N N . GLU A 1 180 ? -3.290 -15.666 2.551 1.00 98.00 180 GLU A N 1
ATOM 1473 C CA . GLU A 1 180 ? -2.673 -14.847 1.497 1.00 98.00 180 GLU A CA 1
ATOM 1474 C C . GLU A 1 180 ? -1.215 -14.479 1.820 1.00 98.00 180 GLU A C 1
ATOM 1476 O O . GLU A 1 180 ? -0.371 -14.426 0.919 1.00 98.00 180 GLU A O 1
ATOM 1481 N N . ILE A 1 181 ? -0.887 -14.250 3.101 1.00 97.44 181 ILE A N 1
ATOM 1482 C CA . ILE A 1 181 ? 0.498 -14.010 3.544 1.00 97.44 181 ILE A CA 1
ATOM 1483 C C . ILE A 1 181 ? 1.347 -15.256 3.278 1.00 97.44 181 ILE A C 1
ATOM 1485 O O . ILE A 1 181 ? 2.417 -15.158 2.673 1.00 97.44 181 ILE A O 1
ATOM 1489 N N . LEU A 1 182 ? 0.861 -16.425 3.700 1.00 97.88 182 LEU A N 1
ATOM 1490 C CA . LEU A 1 182 ? 1.551 -17.702 3.527 1.00 97.88 182 LEU A CA 1
ATOM 1491 C C . LEU A 1 182 ? 1.686 -18.072 2.048 1.00 97.88 182 LEU A C 1
ATOM 1493 O O . LEU A 1 182 ? 2.756 -18.512 1.622 1.00 97.88 182 LEU A O 1
ATOM 1497 N N . SER A 1 183 ? 0.648 -17.819 1.249 1.00 96.62 183 SER A N 1
ATOM 1498 C CA . SER A 1 183 ? 0.670 -18.033 -0.201 1.00 96.62 183 SER A CA 1
ATOM 1499 C C . SER A 1 183 ? 1.776 -17.227 -0.876 1.00 96.62 183 SER A C 1
ATOM 1501 O O . SER A 1 183 ? 2.474 -17.756 -1.733 1.00 96.62 183 SER A O 1
ATOM 1503 N N . LEU A 1 184 ? 1.975 -15.963 -0.483 1.00 96.50 184 LEU A N 1
ATOM 1504 C CA . LEU A 1 184 ? 3.064 -15.138 -1.012 1.00 96.50 184 LEU A CA 1
ATOM 1505 C C . LEU A 1 184 ? 4.440 -15.591 -0.502 1.00 96.50 184 LEU A C 1
ATOM 1507 O O . LEU A 1 184 ? 5.406 -15.573 -1.259 1.00 96.50 184 LEU A O 1
ATOM 1511 N N . GLN A 1 185 ? 4.547 -15.972 0.772 1.00 95.44 185 GLN A N 1
ATOM 1512 C CA . GLN A 1 185 ? 5.817 -16.366 1.388 1.00 95.44 185 GLN A CA 1
ATOM 1513 C C . GLN A 1 185 ? 6.371 -17.686 0.830 1.00 95.44 185 GLN A C 1
ATOM 1515 O O . GLN A 1 185 ? 7.585 -17.869 0.792 1.00 95.44 185 GLN A O 1
ATOM 1520 N N . THR A 1 186 ? 5.492 -18.600 0.425 1.00 94.44 186 THR A N 1
ATOM 1521 C CA . THR A 1 186 ? 5.848 -19.944 -0.066 1.00 94.44 186 THR A CA 1
ATOM 1522 C C . THR A 1 186 ? 5.965 -20.036 -1.594 1.00 94.44 186 THR A C 1
ATOM 1524 O O . THR A 1 186 ? 6.182 -21.126 -2.123 1.00 94.44 186 THR A O 1
ATOM 1527 N N . ALA A 1 187 ? 5.785 -18.914 -2.298 1.00 87.44 187 ALA A N 1
ATOM 1528 C CA . ALA A 1 187 ? 5.621 -18.843 -3.749 1.00 87.44 187 ALA A CA 1
ATOM 1529 C C . ALA A 1 187 ? 6.878 -19.122 -4.578 1.00 87.44 187 ALA A C 1
ATOM 1531 O O . ALA A 1 187 ? 7.989 -18.729 -4.164 1.00 87.44 187 ALA A O 1
#

Secondary structure (DSSP, 8-state):
----PPPP--PPPHHHHHHHHHHHHHHHHHHHHS-S-SSPPPHHHHHHHHHHHHHTTSSHHHHHHHTTS-TTT-HHHHHHHHHHHHHHHHHS-THHHHHGGGGHHHHHHHHHHHHTS-STHHHHHHHHHHHHHHHHHHHHH-TTS-TT----HHHHHHHHTT-HHHHHHHHHHHHHHHHHHHHHHT-

Organism: NCBI:txid35525

Radius of gyration: 20.47 Å; chains: 1; bounding box: 38×75×51 Å